Protein AF-A0A6P6GAM0-F1 (afdb_monomer_lite)

Sequence (254 aa):
MVATSKLDISEGSDKLMNKTEYDRASEVKAFDETKAGVKGLVDAGVTEIPRIFHRPHDEYLEDILVVYSEKIMKVGILLLELLSEALGLKPNHLKDIDCAEGLAILCHYYPSCPQPELTKGTSKHSDNSFISVVLQDHIGGLQVLHQNHWIDIPYKPGALVVNIGDLLQLISNDRFKSSEHRVLANREGPRISVASFFCTGMLPTTKLYGPIKELLSEDNPPKYRQTTVRDYVAYLHKKGLDGNPVLPHFKIRN

Structure (mmCIF, N/CA/C/O backbone):
data_AF-A0A6P6GAM0-F1
#
_entry.id   AF-A0A6P6GAM0-F1
#
loop_
_atom_site.group_PDB
_atom_site.id
_atom_site.type_symbol
_atom_site.label_atom_id
_atom_site.label_alt_id
_atom_site.label_comp_id
_atom_site.label_asym_id
_atom_site.label_entity_id
_atom_site.label_seq_id
_atom_site.pdbx_PDB_ins_code
_atom_site.Cartn_x
_atom_site.Cartn_y
_atom_site.Cartn_z
_atom_site.occupancy
_atom_site.B_iso_or_equiv
_atom_site.auth_seq_id
_atom_site.auth_comp_id
_atom_site.auth_asym_id
_atom_site.auth_atom_id
_atom_site.pdbx_PDB_model_num
ATOM 1 N N . MET A 1 1 ? 11.057 16.787 -6.249 1.00 23.14 1 MET A N 1
ATOM 2 C CA . MET A 1 1 ? 11.001 18.187 -6.714 1.00 23.14 1 MET A CA 1
ATOM 3 C C . MET A 1 1 ? 9.737 18.284 -7.552 1.00 23.14 1 MET A C 1
ATOM 5 O O . MET A 1 1 ? 9.672 17.614 -8.570 1.00 23.14 1 MET A O 1
ATOM 9 N N . VAL A 1 2 ? 8.688 18.930 -7.040 1.00 19.44 2 VAL A N 1
ATOM 10 C CA . VAL A 1 2 ? 7.391 19.048 -7.729 1.00 19.44 2 VAL A CA 1
ATOM 11 C C . VAL A 1 2 ? 7.392 20.397 -8.435 1.00 19.44 2 VAL A C 1
ATOM 13 O O . VAL A 1 2 ? 7.576 21.413 -7.771 1.00 19.44 2 VAL A O 1
ATOM 16 N N . ALA A 1 3 ? 7.231 20.402 -9.754 1.00 21.78 3 ALA A N 1
ATOM 17 C CA . ALA A 1 3 ? 6.988 21.612 -10.526 1.00 21.78 3 ALA A CA 1
ATOM 18 C C . ALA A 1 3 ? 5.529 21.578 -10.987 1.00 21.78 3 ALA A C 1
ATOM 20 O O . ALA A 1 3 ? 5.148 20.723 -11.781 1.00 21.78 3 ALA A O 1
ATOM 21 N N . THR A 1 4 ? 4.709 22.474 -10.443 1.00 25.16 4 THR A N 1
ATOM 22 C CA . THR A 1 4 ? 3.381 22.794 -10.965 1.00 25.16 4 THR A CA 1
ATOM 23 C C . THR A 1 4 ? 3.511 24.065 -11.798 1.00 25.16 4 THR A C 1
ATOM 25 O O . THR A 1 4 ? 3.859 25.121 -11.271 1.00 25.16 4 THR A O 1
ATOM 28 N N . SER A 1 5 ? 3.257 23.986 -13.102 1.00 27.52 5 SER A N 1
ATOM 29 C CA . SER A 1 5 ? 3.079 25.170 -13.945 1.00 27.52 5 SER A CA 1
ATOM 30 C C . SER A 1 5 ? 1.589 25.414 -14.154 1.00 27.52 5 SER A C 1
ATOM 32 O O . SER A 1 5 ? 0.866 24.528 -14.605 1.00 27.52 5 SER A O 1
ATOM 34 N N . LYS A 1 6 ? 1.139 26.622 -13.802 1.00 27.77 6 LYS A N 1
ATOM 35 C CA . LYS A 1 6 ? -0.161 27.165 -14.204 1.00 27.77 6 LYS A CA 1
ATOM 36 C C . LYS A 1 6 ? -0.192 27.295 -15.730 1.00 27.77 6 LYS A C 1
ATOM 38 O O . LYS A 1 6 ? 0.758 27.820 -16.304 1.00 27.77 6 LYS A O 1
ATOM 43 N N . LEU A 1 7 ? -1.268 26.824 -16.352 1.00 28.64 7 LEU A N 1
ATOM 44 C CA . LEU A 1 7 ? -1.576 27.044 -17.763 1.00 28.64 7 LEU A CA 1
ATOM 45 C C . LEU A 1 7 ? -2.380 28.343 -17.896 1.00 28.64 7 LEU A C 1
ATOM 47 O O . LEU A 1 7 ? -3.499 28.417 -17.392 1.00 28.64 7 LEU A O 1
ATOM 51 N N . ASP A 1 8 ? -1.808 29.333 -18.579 1.00 27.67 8 ASP A N 1
ATOM 52 C CA . ASP A 1 8 ? -2.564 30.391 -19.250 1.00 27.67 8 ASP A CA 1
ATOM 53 C C . ASP A 1 8 ? -2.712 29.972 -20.719 1.00 27.67 8 ASP A C 1
ATOM 55 O O . ASP A 1 8 ? -1.721 29.769 -21.423 1.00 27.67 8 ASP A O 1
ATOM 59 N N . ILE A 1 9 ? -3.956 29.793 -21.166 1.00 33.00 9 ILE A N 1
ATOM 60 C CA . ILE A 1 9 ? -4.293 29.423 -22.543 1.00 33.00 9 ILE A CA 1
ATOM 61 C C . ILE A 1 9 ? -4.487 30.713 -23.341 1.00 33.00 9 ILE A C 1
ATOM 63 O O . ILE A 1 9 ? -5.380 31.504 -23.044 1.00 33.00 9 ILE A O 1
ATOM 67 N N . SER A 1 10 ? -3.683 30.904 -24.386 1.00 28.81 10 SER A N 1
ATOM 68 C CA . SER A 1 10 ? -4.031 31.799 -25.492 1.00 28.81 10 SER A CA 1
ATOM 69 C C . SER A 1 10 ? -3.814 31.065 -26.814 1.00 28.81 10 SER A C 1
ATOM 71 O O . SER A 1 10 ? -2.744 30.508 -27.053 1.00 28.81 10 SER A O 1
ATOM 73 N N . GLU A 1 11 ? -4.871 31.009 -27.625 1.00 40.69 11 GLU A N 1
ATOM 74 C CA . GLU A 1 11 ? -4.892 30.391 -28.952 1.00 40.69 11 GLU A CA 1
ATOM 75 C C . GLU A 1 11 ? -4.062 31.204 -29.954 1.00 40.69 11 GLU A C 1
ATOM 77 O O . GLU A 1 11 ? -4.133 32.434 -29.988 1.00 40.69 11 GLU A O 1
ATOM 82 N N . GLY A 1 12 ? -3.306 30.516 -30.817 1.00 28.91 12 GLY A N 1
ATOM 83 C CA . GLY A 1 12 ? -2.469 31.167 -31.821 1.00 28.91 12 GLY A CA 1
ATOM 84 C C . GLY A 1 12 ? -1.999 30.246 -32.946 1.00 28.91 12 GLY A C 1
ATOM 85 O O . GLY A 1 12 ? -0.880 29.754 -32.913 1.00 28.91 12 GLY A O 1
ATOM 86 N N . SER A 1 13 ? -2.859 30.097 -33.957 1.00 31.38 13 SER A N 1
ATOM 87 C CA . SER A 1 13 ? -2.585 29.831 -35.384 1.00 31.38 13 SER A CA 1
ATOM 88 C C . SER A 1 13 ? -1.576 28.738 -35.783 1.00 31.38 13 SER A C 1
ATOM 90 O O . SER A 1 13 ? -0.360 28.935 -35.743 1.00 31.38 13 SER A O 1
ATOM 92 N N . ASP A 1 14 ? -2.117 27.667 -36.369 1.00 44.34 14 ASP A N 1
ATOM 93 C CA . ASP A 1 14 ? -1.410 26.696 -37.206 1.00 44.34 14 ASP A CA 1
ATOM 94 C C . ASP A 1 14 ? -0.589 27.374 -38.316 1.00 44.34 14 ASP A C 1
ATOM 96 O O . ASP A 1 14 ? -1.121 28.024 -39.222 1.00 44.34 14 ASP A O 1
ATOM 100 N N . LYS A 1 15 ? 0.728 27.149 -38.293 1.00 35.69 15 LYS A N 1
ATOM 101 C CA . LYS A 1 15 ? 1.590 27.285 -39.469 1.00 35.69 15 LYS A CA 1
ATOM 102 C C . LYS A 1 15 ? 2.330 25.978 -39.709 1.00 35.69 15 LYS A C 1
ATOM 104 O O . LYS A 1 15 ? 3.224 25.591 -38.964 1.00 35.69 15 LYS A O 1
ATOM 109 N N . LEU A 1 16 ? 1.944 25.352 -40.815 1.00 43.69 16 LEU A N 1
ATOM 110 C CA . LEU A 1 16 ? 2.588 24.236 -41.490 1.00 43.69 16 LEU A CA 1
ATOM 111 C C . LEU A 1 16 ? 4.108 24.486 -41.615 1.00 43.69 16 LEU A C 1
ATOM 113 O O . LEU A 1 16 ? 4.547 25.252 -42.473 1.00 43.69 16 LEU A O 1
ATOM 117 N N . MET A 1 17 ? 4.913 23.859 -40.753 1.00 36.00 17 MET A N 1
ATOM 118 C CA . MET A 1 17 ? 6.373 23.838 -40.868 1.00 36.00 17 MET A CA 1
ATOM 119 C C . MET A 1 17 ? 6.861 22.444 -41.261 1.00 36.00 17 MET A C 1
ATOM 121 O O . MET A 1 17 ? 6.428 21.434 -40.712 1.00 36.00 17 MET A O 1
ATOM 125 N N . ASN A 1 18 ? 7.765 22.437 -42.244 1.00 37.16 18 ASN A N 1
ATOM 126 C CA . ASN A 1 18 ? 8.483 21.295 -42.800 1.00 37.16 18 ASN A CA 1
ATOM 127 C C . ASN A 1 18 ? 8.775 20.203 -41.763 1.00 37.16 18 ASN A C 1
ATOM 129 O O . ASN A 1 18 ? 9.526 20.417 -40.812 1.00 37.16 18 ASN A O 1
ATOM 133 N N . LYS A 1 19 ? 8.232 19.009 -42.007 1.00 44.38 19 LYS A N 1
ATOM 134 C CA . LYS A 1 19 ? 8.549 17.791 -41.264 1.00 44.38 19 LYS A CA 1
ATOM 135 C C . LYS A 1 19 ? 9.927 17.300 -41.721 1.00 44.38 19 LYS A C 1
ATOM 137 O O . LYS A 1 19 ? 10.026 16.375 -42.519 1.00 44.38 19 LYS A O 1
ATOM 142 N N . THR A 1 20 ? 10.998 17.955 -41.267 1.00 50.00 20 THR A N 1
ATOM 143 C CA . THR A 1 20 ? 12.292 17.270 -41.171 1.00 50.00 20 THR A CA 1
ATOM 144 C C . THR A 1 20 ? 12.058 16.015 -40.338 1.00 50.00 20 THR A C 1
ATOM 146 O O . THR A 1 20 ? 11.380 16.063 -39.311 1.00 50.00 20 THR A O 1
ATOM 149 N N . GLU A 1 21 ? 12.511 14.879 -40.853 1.00 61.00 21 GLU A N 1
ATOM 150 C CA . GLU A 1 21 ? 12.287 13.552 -40.289 1.00 61.00 21 GLU A CA 1
ATOM 151 C C . GLU A 1 21 ? 12.846 13.508 -38.859 1.00 61.00 21 GLU A C 1
ATOM 153 O O . GLU A 1 21 ? 14.050 13.419 -38.634 1.00 61.00 21 GLU A O 1
ATOM 158 N N . TYR A 1 22 ? 11.964 13.710 -37.878 1.00 70.62 22 TYR A N 1
ATOM 159 C CA . TYR A 1 22 ? 12.325 13.748 -36.469 1.00 70.62 22 TYR A CA 1
ATOM 160 C C . TYR A 1 22 ? 12.615 12.325 -35.989 1.00 70.62 22 TYR A C 1
ATOM 162 O O . TYR A 1 22 ? 11.694 11.567 -35.678 1.00 70.62 22 TYR A O 1
ATOM 170 N N . ASP A 1 23 ? 13.894 11.961 -35.936 1.00 77.50 23 ASP A N 1
ATOM 171 C CA . ASP A 1 23 ? 14.336 10.673 -35.410 1.00 77.50 23 ASP A CA 1
ATOM 172 C C . ASP A 1 23 ? 14.495 10.725 -33.885 1.00 77.50 23 ASP A C 1
ATOM 174 O O . ASP A 1 23 ? 15.576 10.932 -33.322 1.00 77.50 23 ASP A O 1
ATOM 178 N N . ARG A 1 24 ? 13.371 10.494 -33.206 1.00 76.06 24 ARG A N 1
ATOM 179 C CA . ARG A 1 24 ? 13.311 10.411 -31.745 1.00 76.06 24 ARG A CA 1
ATOM 180 C C . ARG A 1 24 ? 14.251 9.345 -31.174 1.00 76.06 24 ARG A C 1
ATOM 182 O O . ARG A 1 24 ? 14.754 9.520 -30.067 1.00 76.06 24 ARG A O 1
ATOM 189 N N . ALA A 1 25 ? 14.454 8.227 -31.875 1.00 75.44 25 ALA A N 1
ATOM 190 C CA . ALA A 1 25 ? 15.254 7.118 -31.361 1.00 75.44 25 ALA A CA 1
ATOM 191 C C . ALA A 1 25 ? 16.732 7.513 -31.259 1.00 75.44 25 ALA A C 1
ATOM 193 O O . ALA A 1 25 ? 17.371 7.248 -30.238 1.00 75.44 25 ALA A O 1
ATOM 194 N N . SER A 1 26 ? 17.241 8.214 -32.271 1.00 75.50 26 SER A N 1
ATOM 195 C CA . SER A 1 26 ? 18.607 8.737 -32.268 1.00 75.50 26 SER A CA 1
ATOM 196 C C . SER A 1 26 ? 18.831 9.804 -31.194 1.00 75.50 26 SER A C 1
ATOM 198 O O . SER A 1 26 ? 19.843 9.748 -30.498 1.00 75.50 26 SER A O 1
ATOM 200 N N . GLU A 1 27 ? 17.887 10.727 -30.978 1.00 75.81 27 GLU A N 1
ATOM 201 C CA . GLU A 1 27 ? 18.029 11.736 -29.914 1.00 75.81 27 GLU A CA 1
ATOM 202 C C . GLU A 1 27 ? 17.965 11.127 -28.502 1.00 75.81 27 GLU A C 1
ATOM 204 O O . GLU A 1 27 ? 18.732 11.526 -27.626 1.00 75.81 27 GLU A O 1
ATOM 209 N N . VAL A 1 28 ? 17.093 10.135 -28.269 1.00 72.50 28 VAL A N 1
ATOM 210 C CA . VAL A 1 28 ? 17.028 9.420 -26.979 1.00 72.50 28 VAL A CA 1
ATOM 211 C C . VAL A 1 28 ? 18.331 8.674 -26.713 1.00 72.50 28 VAL A C 1
ATOM 213 O O . VAL A 1 28 ? 18.841 8.726 -25.596 1.00 72.50 28 VAL A O 1
ATOM 216 N N . LYS A 1 29 ? 18.889 8.017 -27.735 1.00 74.38 29 LYS A N 1
ATOM 217 C CA . LYS A 1 29 ? 20.173 7.322 -27.630 1.00 74.38 29 LYS A CA 1
ATOM 218 C C . LYS A 1 29 ? 21.309 8.295 -27.310 1.00 74.38 29 LYS A C 1
ATOM 220 O O . LYS A 1 29 ? 22.062 8.048 -26.376 1.00 74.38 29 LYS A O 1
ATOM 225 N N . ALA A 1 30 ? 21.395 9.414 -28.029 1.00 72.62 30 ALA A N 1
ATOM 226 C CA . ALA A 1 30 ? 22.406 10.438 -27.783 1.00 72.62 30 ALA A CA 1
ATOM 227 C C . ALA A 1 30 ? 22.292 11.025 -26.366 1.00 72.62 30 ALA A C 1
ATOM 229 O O . ALA A 1 30 ? 23.305 11.224 -25.701 1.00 72.62 30 ALA A O 1
ATOM 230 N N . PHE A 1 31 ? 21.068 11.258 -25.879 1.00 72.94 31 PHE A N 1
ATOM 231 C CA . PHE A 1 31 ? 20.828 11.715 -24.511 1.00 72.94 31 PHE A CA 1
ATOM 232 C C . PHE A 1 31 ? 21.271 10.678 -23.466 1.00 72.94 31 PHE A C 1
ATOM 234 O O . PHE A 1 31 ? 22.001 11.029 -22.539 1.00 72.94 31 PHE A O 1
ATOM 241 N N . ASP A 1 32 ? 20.882 9.411 -23.626 1.00 71.06 32 ASP A N 1
ATOM 242 C CA . ASP A 1 32 ? 21.269 8.318 -22.722 1.00 71.06 32 ASP A CA 1
ATOM 243 C C . ASP A 1 32 ? 22.797 8.130 -22.671 1.00 71.06 32 ASP A C 1
ATOM 245 O O . ASP A 1 32 ? 23.385 8.010 -21.593 1.00 71.06 32 ASP A O 1
ATOM 249 N N . GLU A 1 33 ? 23.466 8.229 -23.824 1.00 74.81 33 GLU A N 1
ATOM 250 C CA . GLU A 1 33 ? 24.927 8.156 -23.943 1.00 74.81 33 GLU A CA 1
ATOM 251 C C . GLU A 1 33 ? 25.650 9.253 -23.153 1.00 74.81 33 GLU A C 1
ATOM 253 O O . GLU A 1 33 ? 26.745 9.007 -22.637 1.00 74.81 33 GLU A O 1
ATOM 258 N N . THR A 1 34 ? 25.046 10.436 -22.981 1.00 75.19 34 THR A N 1
ATOM 259 C CA . THR A 1 34 ? 25.660 11.497 -22.168 1.00 75.19 34 THR A CA 1
ATOM 260 C C . THR A 1 34 ? 25.801 11.100 -20.700 1.00 75.19 34 THR A C 1
ATOM 262 O O . THR A 1 34 ? 26.656 11.646 -20.000 1.00 75.19 34 THR A O 1
ATOM 265 N N . LYS A 1 35 ? 24.941 10.191 -20.203 1.00 71.31 35 LYS A N 1
ATOM 266 C CA . LYS A 1 35 ? 24.743 9.881 -18.770 1.00 71.31 35 LYS A CA 1
ATOM 267 C C . LYS A 1 35 ? 24.514 11.116 -17.900 1.00 71.31 35 LYS A C 1
ATOM 269 O O . LYS A 1 35 ? 24.582 11.064 -16.669 1.00 71.31 35 LYS A O 1
ATOM 274 N N . ALA A 1 36 ? 24.264 12.244 -18.540 1.00 66.19 36 ALA A N 1
ATOM 275 C CA . ALA A 1 36 ? 24.182 13.529 -17.926 1.00 66.19 36 ALA A CA 1
ATOM 276 C C . ALA A 1 36 ? 22.685 13.730 -17.733 1.00 66.19 36 ALA A C 1
ATOM 278 O O . ALA A 1 36 ? 21.951 14.033 -18.667 1.00 66.19 36 ALA A O 1
ATOM 279 N N . GLY A 1 37 ? 22.203 13.437 -16.522 1.00 68.06 37 GLY A N 1
ATOM 280 C CA . GLY A 1 37 ? 20.806 13.682 -16.170 1.00 68.06 37 GLY A CA 1
ATOM 281 C C . GLY A 1 37 ? 20.455 15.171 -16.298 1.00 68.06 37 GLY A C 1
ATOM 282 O O . GLY A 1 37 ? 21.138 15.946 -16.956 1.00 68.06 37 GLY A O 1
ATOM 283 N N . VAL A 1 38 ? 19.434 15.641 -15.587 1.00 68.06 38 VAL A N 1
ATOM 284 C CA . VAL A 1 38 ? 19.005 17.056 -15.668 1.00 68.06 38 VAL A CA 1
ATOM 285 C C . VAL A 1 38 ? 20.164 18.054 -15.469 1.00 68.06 38 VAL A C 1
ATOM 287 O O . VAL A 1 38 ? 20.216 19.078 -16.142 1.00 68.06 38 VAL A O 1
ATOM 290 N N . LYS A 1 39 ? 21.153 17.718 -14.627 1.00 70.31 39 LYS A N 1
ATOM 291 C CA . LYS A 1 39 ? 22.381 18.511 -14.448 1.00 70.31 39 LYS A CA 1
ATOM 292 C C . LYS A 1 39 ? 23.185 18.689 -15.748 1.00 70.31 39 LYS A C 1
ATOM 294 O O . LYS A 1 39 ? 23.682 19.775 -15.996 1.00 70.31 39 LYS A O 1
ATOM 299 N N . GLY A 1 40 ? 23.281 17.654 -16.578 1.00 72.69 40 GLY A N 1
ATOM 300 C CA . GLY A 1 40 ? 23.979 17.694 -17.862 1.00 72.69 40 GLY A CA 1
ATOM 301 C C . GLY A 1 40 ? 23.368 18.652 -18.868 1.00 72.69 40 GLY A C 1
ATOM 302 O O . GLY A 1 40 ? 24.089 19.359 -19.561 1.00 72.69 40 GLY A O 1
ATOM 303 N N . LEU A 1 41 ? 22.036 18.706 -18.908 1.00 67.94 41 LEU A N 1
ATOM 304 C CA . LEU A 1 41 ? 21.308 19.653 -19.754 1.00 67.94 41 LEU A CA 1
ATOM 305 C C . LEU A 1 41 ? 21.587 21.099 -19.321 1.00 67.94 41 LEU A C 1
ATOM 307 O O . LEU A 1 41 ? 21.847 21.957 -20.161 1.00 67.94 41 LEU A O 1
ATOM 311 N N . VAL A 1 42 ? 21.597 21.350 -18.008 1.00 72.25 42 VAL A N 1
ATOM 312 C CA . VAL A 1 42 ? 21.917 22.669 -17.440 1.00 72.25 42 VAL A CA 1
ATOM 313 C C . VAL A 1 42 ? 23.371 23.055 -17.720 1.00 72.25 42 VAL A C 1
ATOM 315 O O . VAL A 1 42 ? 23.629 24.162 -18.185 1.00 72.25 42 VAL A O 1
ATOM 318 N N . ASP A 1 43 ? 24.315 22.140 -17.490 1.00 76.38 43 ASP A N 1
ATOM 319 C CA . ASP A 1 43 ? 25.743 22.372 -17.730 1.00 76.38 43 ASP A CA 1
ATOM 320 C C . ASP A 1 43 ? 26.044 22.620 -19.224 1.00 76.38 43 ASP A C 1
ATOM 322 O O . ASP A 1 43 ? 26.954 23.379 -19.552 1.00 76.38 43 ASP A O 1
ATOM 326 N N . ALA A 1 44 ? 25.264 22.022 -20.134 1.00 73.25 44 ALA A N 1
ATOM 327 C CA . ALA A 1 44 ? 25.362 22.225 -21.581 1.00 73.25 44 ALA A CA 1
ATOM 328 C C . ALA A 1 44 ? 24.737 23.549 -22.070 1.00 73.25 44 ALA A C 1
ATOM 330 O O . ALA A 1 44 ? 24.724 23.810 -23.273 1.00 73.25 44 ALA A O 1
ATOM 331 N N . GLY A 1 45 ? 24.214 24.385 -21.165 1.00 79.00 45 GLY A N 1
ATOM 332 C CA . GLY A 1 45 ? 23.621 25.676 -21.513 1.00 79.00 45 GLY A CA 1
ATOM 333 C C . GLY A 1 45 ? 22.314 25.558 -22.296 1.00 79.00 45 GLY A C 1
ATOM 334 O O . GLY A 1 45 ? 21.960 26.476 -23.031 1.00 79.00 45 GLY A O 1
ATOM 335 N N . VAL A 1 46 ? 21.603 24.433 -22.167 1.00 72.69 46 VAL A N 1
ATOM 336 C CA . VAL A 1 46 ? 20.314 24.213 -22.830 1.00 72.69 46 VAL A CA 1
ATOM 337 C C . VAL A 1 46 ? 19.287 25.210 -22.282 1.00 72.69 46 VAL A C 1
ATOM 339 O O . VAL A 1 46 ? 18.947 25.176 -21.101 1.00 72.69 46 VAL A O 1
ATOM 342 N N . THR A 1 47 ? 18.795 26.104 -23.142 1.00 77.00 47 THR A N 1
ATOM 343 C CA . THR A 1 47 ? 17.820 27.155 -22.786 1.00 77.00 47 THR A CA 1
ATOM 344 C C . THR A 1 47 ? 16.372 26.781 -23.093 1.00 77.00 47 THR A C 1
ATOM 346 O O . THR A 1 47 ? 15.457 27.449 -22.622 1.00 77.00 47 THR A O 1
ATOM 349 N N . GLU A 1 48 ? 16.155 25.719 -23.869 1.00 76.06 48 GLU A N 1
ATOM 350 C CA . GLU A 1 48 ? 14.838 25.208 -24.253 1.00 76.06 48 GLU A CA 1
ATOM 351 C C . GLU A 1 48 ? 14.775 23.704 -24.011 1.00 76.06 48 GLU A C 1
ATOM 353 O O . GLU A 1 48 ? 15.771 23.002 -24.166 1.00 76.06 48 GLU A O 1
ATOM 358 N N . ILE A 1 49 ? 13.604 23.190 -23.641 1.00 72.50 49 ILE A N 1
ATOM 359 C CA . ILE A 1 49 ? 13.431 21.757 -23.411 1.00 72.50 49 ILE A CA 1
ATOM 360 C C . ILE A 1 49 ? 13.711 21.006 -24.733 1.00 72.50 49 ILE A C 1
ATOM 362 O O . ILE A 1 49 ? 13.118 21.332 -25.761 1.00 72.50 49 ILE A O 1
ATOM 366 N N . PRO A 1 50 ? 14.615 20.005 -24.756 1.00 76.62 50 PRO A N 1
ATOM 367 C CA . PRO A 1 50 ? 14.849 19.217 -25.962 1.00 76.62 50 PRO A CA 1
ATOM 368 C C . PRO A 1 50 ? 13.570 18.532 -26.457 1.00 76.62 50 PRO A C 1
ATOM 370 O O . PRO A 1 50 ? 12.785 18.014 -25.659 1.00 76.62 50 PRO A O 1
ATOM 373 N N . ARG A 1 51 ? 13.389 18.457 -27.781 1.00 76.75 51 ARG A N 1
ATOM 374 C CA . ARG A 1 51 ? 12.168 17.914 -28.407 1.00 76.75 51 ARG A CA 1
ATOM 375 C C . ARG A 1 51 ? 11.857 16.464 -28.009 1.00 76.75 51 ARG A C 1
ATOM 377 O O . ARG A 1 51 ? 10.684 16.114 -27.974 1.00 76.75 51 ARG A O 1
ATOM 384 N N . ILE A 1 52 ? 12.844 15.655 -27.599 1.00 74.31 52 ILE A N 1
ATOM 385 C CA . ILE A 1 52 ? 12.608 14.317 -27.001 1.00 74.31 52 ILE A CA 1
ATOM 386 C C . ILE A 1 52 ? 11.695 14.328 -25.773 1.00 74.31 52 ILE A C 1
ATOM 388 O O . ILE A 1 52 ? 11.046 13.315 -25.487 1.00 74.31 52 ILE A O 1
ATOM 392 N N . PHE A 1 53 ? 11.659 15.449 -25.050 1.00 75.06 53 PHE A N 1
ATOM 393 C CA . PHE A 1 53 ? 10.824 15.665 -23.872 1.00 75.06 53 PHE A CA 1
ATOM 394 C C . PHE A 1 53 ? 9.547 16.445 -24.195 1.00 75.06 53 PHE A C 1
ATOM 396 O O . PHE A 1 53 ? 8.680 16.565 -23.331 1.00 75.06 53 PHE A O 1
ATOM 403 N N . HIS A 1 54 ? 9.400 16.952 -25.423 1.00 74.69 54 HIS A N 1
ATOM 404 C CA . HIS A 1 54 ? 8.137 17.508 -25.887 1.00 74.69 54 HIS A CA 1
ATOM 405 C C . HIS A 1 54 ? 7.193 16.344 -26.152 1.00 74.69 54 HIS A C 1
ATOM 407 O O . HIS A 1 54 ? 7.307 15.626 -27.148 1.00 74.69 54 HIS A O 1
ATOM 413 N N . ARG A 1 55 ? 6.254 16.135 -25.233 1.00 63.16 55 ARG A N 1
ATOM 414 C CA . ARG A 1 55 ? 5.109 15.288 -25.528 1.00 63.16 55 ARG A CA 1
ATOM 415 C C . ARG A 1 55 ? 4.213 16.038 -26.516 1.00 63.16 55 ARG A C 1
ATOM 417 O O . ARG A 1 55 ? 3.918 17.206 -26.258 1.00 63.16 55 ARG A O 1
ATOM 424 N N . PRO A 1 56 ? 3.755 15.410 -27.614 1.00 64.12 56 PRO A N 1
ATOM 425 C CA . PRO A 1 56 ? 2.569 15.919 -28.284 1.00 64.12 56 PRO A CA 1
ATOM 426 C C . PRO A 1 56 ? 1.449 15.998 -27.241 1.00 64.12 56 PRO A C 1
ATOM 428 O O . PRO A 1 56 ? 1.404 15.173 -26.322 1.00 64.12 56 PRO A O 1
ATOM 431 N N . HIS A 1 57 ? 0.609 17.025 -27.345 1.00 57.75 57 HIS A N 1
ATOM 432 C CA . HIS A 1 57 ? -0.557 17.226 -26.488 1.00 57.75 57 HIS A CA 1
ATOM 433 C C . HIS A 1 57 ? -1.577 16.108 -26.793 1.00 57.75 57 HIS A C 1
ATOM 435 O O . HIS A 1 57 ? -2.576 16.319 -27.465 1.00 57.75 57 HIS A O 1
ATOM 441 N N . ASP A 1 58 ? -1.272 14.871 -26.399 1.00 57.31 58 ASP A N 1
ATOM 442 C CA . ASP A 1 58 ? -2.200 13.748 -26.461 1.00 57.31 58 ASP A CA 1
ATOM 443 C C . ASP A 1 58 ? -3.178 13.925 -25.298 1.00 57.31 58 ASP A C 1
ATOM 445 O O . ASP A 1 58 ? -2.946 13.427 -24.193 1.00 57.31 58 ASP A O 1
ATOM 449 N N . GLU A 1 59 ? -4.273 14.644 -25.561 1.00 56.88 59 GLU A N 1
ATOM 450 C CA . GLU A 1 59 ? -5.421 14.825 -24.653 1.00 56.88 59 GLU A CA 1
ATOM 451 C C . GLU A 1 59 ? -5.891 13.481 -24.046 1.00 56.88 59 GLU A C 1
ATOM 453 O O . GLU A 1 59 ? -6.315 13.405 -22.896 1.00 56.88 59 GLU A O 1
ATOM 458 N N . TYR A 1 60 ? -5.664 12.372 -24.758 1.00 62.59 60 TYR A N 1
ATOM 459 C CA . TYR A 1 60 ? -6.029 11.013 -24.363 1.00 62.59 60 TYR A CA 1
ATOM 460 C C . TYR A 1 60 ? -5.419 10.505 -23.045 1.00 62.59 60 TYR A C 1
ATOM 462 O O . TYR A 1 60 ? -6.057 9.718 -22.348 1.00 62.59 60 TYR A O 1
ATOM 470 N N . LEU A 1 61 ? -4.178 10.867 -22.694 1.00 64.94 61 LEU A N 1
ATOM 471 C CA . LEU A 1 61 ? -3.526 10.293 -21.502 1.00 64.94 61 LEU A CA 1
ATOM 472 C C . LEU A 1 61 ? -4.008 10.932 -20.198 1.00 64.94 61 LEU A C 1
ATOM 474 O O . LEU A 1 61 ? -4.127 10.228 -19.190 1.00 64.94 61 LEU A O 1
ATOM 478 N N . GLU A 1 62 ? -4.275 12.240 -20.217 1.00 66.19 62 GLU A N 1
ATOM 479 C CA . GLU A 1 62 ? -4.868 12.941 -19.076 1.00 66.19 62 GLU A CA 1
ATOM 480 C C . GLU A 1 62 ? -6.282 12.410 -18.826 1.00 66.19 62 GLU A C 1
ATOM 482 O O . GLU A 1 62 ? -6.582 11.984 -17.707 1.00 66.19 62 GLU A O 1
ATOM 487 N N . ASP A 1 63 ? -7.081 12.270 -19.885 1.00 79.19 63 ASP A N 1
ATOM 488 C CA . ASP A 1 63 ? -8.430 11.706 -19.813 1.00 79.19 63 ASP A CA 1
ATOM 489 C C . ASP A 1 63 ? -8.442 10.272 -19.262 1.00 79.19 63 ASP A C 1
ATOM 491 O O . ASP A 1 63 ? -9.250 9.936 -18.391 1.00 79.19 63 ASP A O 1
ATOM 495 N N . ILE A 1 64 ? -7.518 9.409 -19.703 1.00 88.19 64 ILE A N 1
ATOM 496 C CA . ILE A 1 64 ? -7.446 8.019 -19.227 1.00 88.19 64 ILE A CA 1
ATOM 497 C C . ILE A 1 64 ? -7.106 7.954 -17.737 1.00 88.19 64 ILE A C 1
ATOM 499 O O . ILE A 1 64 ? -7.722 7.167 -17.015 1.00 88.19 64 ILE A O 1
ATOM 503 N N . LEU A 1 65 ? -6.135 8.738 -17.257 1.00 87.94 65 LEU A N 1
ATOM 504 C CA . LEU A 1 65 ? -5.754 8.717 -15.841 1.00 87.94 65 LEU A CA 1
ATOM 505 C C . LEU A 1 65 ? -6.856 9.290 -14.948 1.00 87.94 65 LEU A C 1
ATOM 507 O O . LEU A 1 65 ? -7.099 8.729 -13.877 1.00 87.94 65 LEU A O 1
ATOM 511 N N . VAL A 1 66 ? -7.554 10.338 -15.395 1.00 90.81 66 VAL A N 1
ATOM 512 C CA . VAL A 1 66 ? -8.732 10.874 -14.700 1.00 90.81 66 VAL A CA 1
ATOM 513 C C . VAL A 1 66 ? -9.808 9.795 -14.597 1.00 90.81 66 VAL A C 1
ATOM 515 O O . VAL A 1 66 ? -10.185 9.423 -13.484 1.00 90.81 66 VAL A O 1
ATOM 518 N N . VAL A 1 67 ? -10.218 9.195 -15.718 1.00 93.88 67 VAL A N 1
ATOM 519 C CA . VAL A 1 67 ? -11.242 8.137 -15.729 1.00 93.88 67 VAL A CA 1
ATOM 520 C C . VAL A 1 67 ? -10.813 6.936 -14.884 1.00 93.88 67 VAL A C 1
ATOM 522 O O . VAL A 1 67 ? -11.605 6.414 -14.099 1.00 93.88 67 VAL A O 1
ATOM 525 N N . TYR A 1 68 ? -9.560 6.495 -14.998 1.00 95.19 68 TYR A N 1
ATOM 526 C CA . TYR A 1 68 ? -9.021 5.405 -14.186 1.00 95.19 68 TYR A CA 1
ATOM 527 C C . TYR A 1 68 ? -9.085 5.740 -12.692 1.00 95.19 68 TYR A C 1
ATOM 529 O O . TYR A 1 68 ? -9.556 4.915 -11.906 1.00 95.19 68 TYR A O 1
ATOM 537 N N . SER A 1 69 ? -8.680 6.952 -12.300 1.00 95.12 69 SER A N 1
ATOM 538 C CA . SER A 1 69 ? -8.716 7.392 -10.904 1.00 95.12 69 SER A CA 1
ATOM 539 C C . SER A 1 69 ? -10.137 7.372 -10.338 1.00 95.12 69 SER A C 1
ATOM 541 O O . SER A 1 69 ? -10.349 6.809 -9.267 1.00 95.12 69 SER A O 1
ATOM 543 N N . GLU A 1 70 ? -11.140 7.846 -11.083 1.00 96.00 70 GLU A N 1
ATOM 544 C CA . GLU A 1 70 ? -12.545 7.809 -10.660 1.00 96.00 70 GLU A CA 1
ATOM 545 C C . GLU A 1 70 ? -13.062 6.379 -10.459 1.00 96.00 70 GLU A C 1
ATOM 547 O O . GLU A 1 70 ? -13.816 6.098 -9.520 1.00 96.00 70 GLU A O 1
ATOM 552 N N . LYS A 1 71 ? -12.680 5.450 -11.344 1.00 97.62 71 LYS A N 1
ATOM 553 C CA . LYS A 1 71 ? -13.064 4.035 -11.229 1.00 97.62 71 LYS A CA 1
ATOM 554 C C . LYS A 1 71 ? -12.382 3.379 -10.034 1.00 97.62 71 LYS A C 1
ATOM 556 O O . LYS A 1 71 ? -13.051 2.683 -9.274 1.00 97.62 71 LYS A O 1
ATOM 561 N N . ILE A 1 72 ? -11.089 3.628 -9.836 1.00 97.88 72 ILE A N 1
ATOM 562 C CA . ILE A 1 72 ? -10.348 3.099 -8.690 1.00 97.88 72 ILE A CA 1
ATOM 563 C C . ILE A 1 72 ? -10.869 3.676 -7.378 1.00 97.88 72 ILE A C 1
ATOM 565 O O . ILE A 1 72 ? -11.009 2.915 -6.428 1.00 97.88 72 ILE A O 1
ATOM 569 N N . MET A 1 73 ? -11.248 4.955 -7.322 1.00 97.75 73 MET A N 1
ATOM 570 C CA . MET A 1 73 ? -11.894 5.538 -6.141 1.00 97.75 73 MET A CA 1
ATOM 571 C C . MET A 1 73 ? -13.157 4.769 -5.748 1.00 97.75 73 MET A C 1
ATOM 573 O O . MET A 1 73 ? -13.326 4.426 -4.581 1.00 97.75 73 MET A O 1
ATOM 577 N N . LYS A 1 74 ? -14.014 4.423 -6.718 1.00 98.12 74 LYS A N 1
ATOM 578 C CA . LYS A 1 74 ? -15.214 3.605 -6.464 1.00 98.12 74 LYS A CA 1
ATOM 579 C C . LYS A 1 74 ? -14.857 2.215 -5.933 1.00 98.12 74 LYS A C 1
ATOM 581 O O . LYS A 1 74 ? -15.480 1.756 -4.981 1.00 98.12 74 LYS A O 1
ATOM 586 N N . VAL A 1 75 ? -13.844 1.570 -6.517 1.00 98.25 75 VAL A N 1
ATOM 587 C CA . VAL A 1 75 ? -13.346 0.263 -6.052 1.00 98.25 75 VAL A CA 1
ATOM 588 C C . VAL A 1 75 ? -12.796 0.358 -4.628 1.00 98.25 75 VAL A C 1
ATOM 590 O O . VAL A 1 75 ? -13.147 -0.463 -3.789 1.00 98.25 75 VAL A O 1
ATOM 593 N N . GLY A 1 76 ? -11.970 1.358 -4.326 1.00 98.19 76 GLY A N 1
ATOM 594 C CA . GLY A 1 76 ? -11.380 1.527 -3.001 1.00 98.19 76 GLY A CA 1
ATOM 595 C C . GLY A 1 76 ? -12.404 1.858 -1.923 1.00 98.19 76 GLY A C 1
ATOM 596 O O . GLY A 1 76 ? -12.320 1.296 -0.838 1.00 98.19 76 GLY A O 1
ATOM 597 N N . ILE A 1 77 ? -13.406 2.690 -2.224 1.00 98.31 77 ILE A N 1
ATOM 598 C CA . ILE A 1 77 ? -14.520 2.959 -1.301 1.00 98.31 77 ILE A CA 1
ATOM 599 C C . ILE A 1 77 ? -15.263 1.660 -0.977 1.00 98.31 77 ILE A C 1
ATOM 601 O O . ILE A 1 77 ? -15.429 1.345 0.197 1.00 98.31 77 ILE A O 1
ATOM 605 N N . LEU A 1 78 ? -15.617 0.866 -1.993 1.00 98.56 78 LEU A N 1
ATOM 606 C CA . LEU A 1 78 ? -16.279 -0.424 -1.786 1.00 98.56 78 LEU A CA 1
ATOM 607 C C . LEU A 1 78 ? -15.418 -1.387 -0.951 1.00 98.56 78 LEU A C 1
ATOM 609 O O . LEU A 1 78 ? -15.920 -2.067 -0.061 1.00 98.56 78 LEU A O 1
ATOM 613 N N . LEU A 1 79 ? -14.108 -1.443 -1.209 1.00 98.69 79 LEU A N 1
ATOM 614 C CA . LEU A 1 79 ? -13.187 -2.268 -0.424 1.00 98.69 79 LEU A CA 1
ATOM 615 C C . LEU A 1 79 ? -13.122 -1.813 1.039 1.00 98.69 79 LEU A C 1
ATOM 617 O O . LEU A 1 79 ? -13.141 -2.652 1.933 1.00 98.69 79 LEU A O 1
ATOM 621 N N . LEU A 1 80 ? -13.068 -0.505 1.298 1.00 98.62 80 LEU A N 1
ATOM 622 C CA . LEU A 1 80 ? -13.089 0.045 2.656 1.00 98.62 80 LEU A CA 1
ATOM 623 C C . LEU A 1 80 ? -14.423 -0.225 3.364 1.00 98.62 80 LEU A C 1
ATOM 625 O O . LEU A 1 80 ? -14.422 -0.454 4.574 1.00 98.62 80 LEU A O 1
ATOM 629 N N . GLU A 1 81 ? -15.537 -0.257 2.633 1.00 98.56 81 GLU A N 1
ATOM 630 C CA . GLU A 1 81 ? -16.837 -0.645 3.184 1.00 98.56 81 GLU A CA 1
ATOM 631 C C . GLU A 1 81 ? -16.839 -2.111 3.638 1.00 98.56 81 GLU A C 1
ATOM 633 O O . GLU A 1 81 ? -17.113 -2.406 4.803 1.00 98.56 81 GLU A O 1
ATOM 638 N N . LEU A 1 82 ? -16.394 -3.020 2.765 1.00 98.69 82 LEU A N 1
ATOM 639 C CA . LEU A 1 82 ? -16.258 -4.448 3.077 1.00 98.69 82 LEU A CA 1
ATOM 640 C C . LEU A 1 82 ? -15.280 -4.707 4.234 1.00 98.69 82 LEU A C 1
ATOM 642 O O . LEU A 1 82 ? -15.528 -5.552 5.095 1.00 98.69 82 LEU A O 1
ATOM 646 N N . LEU A 1 83 ? -14.163 -3.977 4.283 1.00 98.75 83 LEU A N 1
ATOM 647 C CA . LEU A 1 83 ? -13.187 -4.083 5.370 1.00 98.75 83 LEU A CA 1
ATOM 648 C C . LEU A 1 83 ? -13.752 -3.560 6.696 1.00 98.75 83 LEU A C 1
ATOM 650 O O . LEU A 1 83 ? -13.434 -4.121 7.743 1.00 98.75 83 LEU A O 1
ATOM 654 N N . SER A 1 84 ? -14.607 -2.533 6.670 1.00 98.75 84 SER A N 1
ATOM 655 C CA . SER A 1 84 ? -15.305 -2.048 7.868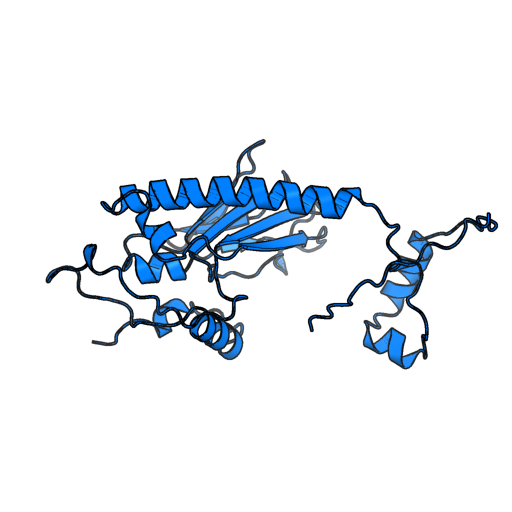 1.00 98.75 84 SER A CA 1
ATOM 656 C C . SER A 1 84 ? -16.268 -3.107 8.407 1.00 98.75 84 SER A C 1
ATOM 658 O O . SER A 1 84 ? -16.243 -3.405 9.602 1.00 98.75 84 SER A O 1
ATOM 660 N N . GLU A 1 85 ? -17.054 -3.742 7.535 1.00 98.62 85 GLU A N 1
ATOM 661 C CA . GLU A 1 85 ? -17.943 -4.848 7.916 1.00 98.62 85 GLU A CA 1
ATOM 662 C C . GLU A 1 85 ? -17.163 -6.043 8.481 1.00 98.62 85 GLU A C 1
ATOM 664 O O . GLU A 1 85 ? -17.534 -6.595 9.516 1.00 98.62 85 GLU A O 1
ATOM 669 N N . ALA A 1 86 ? -16.031 -6.404 7.869 1.00 98.44 86 ALA A N 1
ATOM 670 C CA . ALA A 1 86 ? -15.160 -7.477 8.355 1.00 98.44 86 ALA A CA 1
ATOM 671 C C . ALA A 1 86 ? -14.536 -7.181 9.737 1.00 98.44 86 ALA A C 1
ATOM 673 O O . ALA A 1 86 ? -14.174 -8.102 10.477 1.00 98.44 86 ALA A O 1
ATOM 674 N N . LEU A 1 87 ? -14.425 -5.904 10.113 1.00 98.38 87 LEU A N 1
ATOM 675 C CA . LEU A 1 87 ? -14.038 -5.472 11.458 1.00 98.38 87 LEU A CA 1
ATOM 676 C C . LEU A 1 87 ? -15.213 -5.469 12.453 1.00 98.38 87 LEU A C 1
ATOM 678 O O . LEU A 1 87 ? -14.984 -5.251 13.641 1.00 98.38 87 LEU A O 1
ATOM 682 N N . GLY A 1 88 ? -16.443 -5.738 12.004 1.00 98.31 88 GLY A N 1
ATOM 683 C CA . GLY A 1 88 ? -17.660 -5.648 12.815 1.00 98.31 88 GLY A CA 1
ATOM 684 C C . GLY A 1 88 ? -18.162 -4.213 13.007 1.00 98.31 88 GLY A C 1
ATOM 685 O O . GLY A 1 88 ? -18.882 -3.938 13.964 1.00 98.31 88 GLY A O 1
ATOM 686 N N . LEU A 1 89 ? -17.758 -3.289 12.132 1.00 98.56 89 LEU A N 1
ATOM 687 C CA . LEU A 1 89 ? -18.134 -1.877 12.173 1.00 98.56 89 LEU A CA 1
ATOM 688 C C . LEU A 1 89 ? -19.263 -1.587 11.176 1.00 98.56 89 LEU A C 1
ATOM 690 O O . LEU A 1 89 ? -19.636 -2.425 10.356 1.00 98.56 89 LEU A O 1
ATOM 694 N N . LYS A 1 90 ? -19.806 -0.364 11.226 1.00 98.31 90 LYS A N 1
ATOM 695 C CA . LYS A 1 90 ? -20.720 0.115 10.179 1.00 98.31 90 LYS A CA 1
ATOM 696 C C . LYS A 1 90 ? -19.987 0.141 8.829 1.00 98.31 90 LYS A C 1
ATOM 698 O O . LYS A 1 90 ? -18.820 0.532 8.832 1.00 98.31 90 LYS A O 1
ATOM 703 N N . PRO A 1 91 ? -20.656 -0.158 7.699 1.00 97.88 91 PRO A N 1
ATOM 704 C CA . PRO A 1 91 ? -19.999 -0.230 6.391 1.00 97.88 91 PRO A CA 1
ATOM 705 C C . PRO A 1 91 ? -19.167 1.017 6.071 1.00 97.88 91 PRO A C 1
ATOM 707 O O . PRO A 1 91 ? -17.998 0.920 5.742 1.00 97.88 91 PRO A O 1
ATOM 710 N N . ASN A 1 92 ? -19.683 2.219 6.317 1.00 97.12 92 ASN A N 1
ATOM 711 C CA . ASN A 1 92 ? -18.947 3.441 5.979 1.00 97.12 92 ASN A CA 1
ATOM 712 C C . ASN A 1 92 ? -17.850 3.838 6.981 1.00 97.12 92 ASN A C 1
ATOM 714 O O . ASN A 1 92 ? -17.207 4.859 6.770 1.00 97.12 92 ASN A O 1
ATOM 718 N N . HIS A 1 93 ? -17.588 3.072 8.047 1.00 98.50 93 HIS A N 1
ATOM 719 C CA . HIS A 1 93 ? -16.730 3.532 9.146 1.00 98.50 93 HIS A CA 1
ATOM 720 C C . HIS A 1 93 ? -15.332 3.967 8.680 1.00 98.50 93 HIS A C 1
ATOM 722 O O . HIS A 1 93 ? -14.905 5.068 9.016 1.00 98.50 93 HIS A O 1
ATOM 728 N N . LEU A 1 94 ? -14.617 3.149 7.893 1.00 98.31 94 LEU A N 1
ATOM 729 C CA . LEU A 1 94 ? -13.274 3.507 7.408 1.00 98.31 94 LEU A CA 1
ATOM 730 C C . LEU A 1 94 ? -13.297 4.740 6.487 1.00 98.31 94 LEU A C 1
ATOM 732 O O . LEU A 1 94 ? -12.372 5.552 6.507 1.00 98.31 94 LEU A O 1
ATOM 736 N N . LYS A 1 95 ? -14.366 4.913 5.708 1.00 96.44 95 LYS A N 1
ATOM 737 C CA . LYS A 1 95 ? -14.567 6.103 4.876 1.00 96.44 95 LYS A CA 1
ATOM 738 C C . LYS A 1 95 ? -14.828 7.345 5.732 1.00 96.44 95 LYS A C 1
ATOM 740 O O . LYS A 1 95 ? -14.197 8.366 5.499 1.00 96.44 95 LYS A O 1
ATOM 745 N N . ASP A 1 96 ? -15.682 7.233 6.747 1.00 96.81 96 ASP A N 1
ATOM 746 C CA . ASP A 1 96 ? -16.045 8.317 7.671 1.00 96.81 96 ASP A CA 1
ATOM 747 C C . ASP A 1 96 ? -14.848 8.790 8.518 1.00 96.81 96 ASP A C 1
ATOM 749 O O . ASP A 1 96 ? -14.835 9.908 9.037 1.00 96.81 96 ASP A O 1
ATOM 753 N N . ILE A 1 97 ? -13.813 7.952 8.652 1.00 96.19 97 ILE A N 1
ATOM 754 C CA . ILE A 1 97 ? -12.531 8.338 9.250 1.00 96.19 97 ILE A CA 1
ATOM 755 C C . ILE A 1 97 ? -11.469 8.745 8.216 1.00 96.19 97 ILE A C 1
ATOM 757 O O . ILE A 1 97 ? -10.298 8.839 8.566 1.00 96.19 97 ILE A O 1
ATOM 761 N N . ASP A 1 98 ? -11.879 9.147 7.017 1.00 95.94 98 ASP A N 1
ATOM 762 C CA . ASP A 1 98 ? -11.077 9.737 5.933 1.00 95.94 98 ASP A CA 1
ATOM 763 C C . ASP A 1 98 ? -10.070 8.785 5.260 1.00 95.94 98 ASP A C 1
ATOM 765 O O . ASP A 1 98 ? -9.159 9.236 4.559 1.00 95.94 98 ASP A O 1
ATOM 769 N N . CYS A 1 99 ? -10.222 7.459 5.392 1.00 97.00 99 CYS A N 1
ATOM 770 C CA . CYS A 1 99 ? -9.321 6.517 4.711 1.00 97.00 99 CYS A CA 1
ATOM 771 C C . CYS A 1 99 ? -9.422 6.573 3.175 1.00 97.00 99 CYS A C 1
ATOM 773 O O . CYS A 1 99 ? -8.543 6.045 2.494 1.00 97.00 99 CYS A O 1
ATOM 775 N N . ALA A 1 100 ? -10.467 7.209 2.633 1.00 95.56 100 ALA A N 1
ATOM 776 C CA . ALA A 1 100 ? -10.713 7.349 1.199 1.00 95.56 100 ALA A CA 1
ATOM 777 C C . ALA A 1 100 ? -10.472 8.767 0.646 1.00 95.56 100 ALA A C 1
ATOM 779 O O . ALA A 1 100 ? -10.706 8.984 -0.536 1.00 95.56 100 ALA A O 1
ATOM 780 N N . GLU A 1 101 ? -10.015 9.731 1.454 1.00 94.25 101 GLU A N 1
ATOM 781 C CA . GLU A 1 101 ? -9.940 11.144 1.030 1.00 94.25 101 GLU A CA 1
ATOM 782 C C . GLU A 1 101 ? -8.754 11.462 0.112 1.00 94.25 101 GLU A C 1
ATOM 784 O O . GLU A 1 101 ? -8.723 12.504 -0.539 1.00 94.25 101 GLU A O 1
ATOM 789 N N . GLY A 1 102 ? -7.755 10.581 0.050 1.00 92.88 102 GLY A N 1
ATOM 790 C CA . GLY A 1 102 ? -6.576 10.776 -0.784 1.00 92.88 102 GLY A CA 1
ATOM 791 C C . GLY A 1 102 ? -6.254 9.552 -1.625 1.00 92.88 102 GLY A C 1
ATOM 792 O O . GLY A 1 102 ? -6.287 8.423 -1.133 1.00 92.88 102 GLY A O 1
ATOM 793 N N . LEU A 1 103 ? -5.899 9.803 -2.886 1.00 95.25 103 LEU A N 1
ATOM 794 C CA . LEU A 1 103 ? -5.444 8.801 -3.840 1.00 95.25 103 LEU A CA 1
ATOM 795 C C . LEU A 1 103 ? -4.129 9.256 -4.471 1.00 95.25 103 LEU A C 1
ATOM 797 O O . LEU A 1 103 ? -4.079 10.282 -5.148 1.00 95.25 103 LEU A O 1
ATOM 801 N N . ALA A 1 104 ? -3.070 8.476 -4.278 1.00 94.69 104 ALA A N 1
ATOM 802 C CA . ALA A 1 104 ? -1.823 8.630 -5.017 1.00 94.69 104 ALA A CA 1
ATOM 803 C C . ALA A 1 104 ? -1.709 7.511 -6.054 1.00 94.69 104 ALA A C 1
ATOM 805 O O . ALA A 1 104 ? -1.936 6.347 -5.734 1.00 94.69 104 ALA A O 1
ATOM 806 N N . ILE A 1 105 ? -1.349 7.844 -7.293 1.00 95.00 105 ILE A N 1
ATOM 807 C CA . ILE A 1 105 ? -1.167 6.862 -8.369 1.00 95.00 105 ILE A CA 1
ATOM 808 C C . ILE A 1 105 ? 0.286 6.905 -8.827 1.00 95.00 105 ILE A C 1
ATOM 810 O O . ILE A 1 105 ? 0.783 7.958 -9.225 1.00 95.00 105 ILE A O 1
ATOM 814 N N . LEU A 1 106 ? 0.965 5.760 -8.773 1.00 94.19 106 LEU A N 1
ATOM 815 C CA . LEU A 1 106 ? 2.312 5.582 -9.302 1.00 94.19 106 LEU A CA 1
ATOM 816 C C . LEU A 1 106 ? 2.276 4.577 -10.454 1.00 94.19 106 LEU A C 1
ATOM 818 O O . LEU A 1 106 ? 1.847 3.433 -10.297 1.00 94.19 106 LEU A O 1
ATOM 822 N N . CYS A 1 107 ? 2.775 5.006 -11.609 1.00 94.62 107 CYS A N 1
ATOM 823 C CA . CYS A 1 107 ? 2.996 4.143 -12.762 1.00 94.62 107 CYS A CA 1
ATOM 824 C C . CYS A 1 107 ? 4.436 3.631 -12.722 1.00 94.62 107 CYS A C 1
ATOM 826 O O . CYS A 1 107 ? 5.383 4.399 -12.891 1.00 94.62 107 CYS A O 1
ATOM 828 N N . HIS A 1 108 ? 4.604 2.334 -12.496 1.00 93.94 108 HIS A N 1
ATOM 829 C CA . HIS A 1 108 ? 5.909 1.693 -12.466 1.00 93.94 108 HIS A CA 1
ATOM 830 C C . HIS A 1 108 ? 6.238 1.069 -13.822 1.00 93.94 108 HIS A C 1
ATOM 832 O O . HIS A 1 108 ? 5.429 0.328 -14.382 1.00 93.94 108 HIS A O 1
ATOM 838 N N . TYR A 1 109 ? 7.452 1.335 -14.300 1.00 94.38 109 TYR A N 1
ATOM 839 C CA . TYR A 1 109 ? 8.035 0.740 -15.496 1.00 94.38 109 TYR A CA 1
ATOM 840 C C . TYR A 1 109 ? 9.326 0.021 -15.109 1.00 94.38 109 TYR A C 1
ATOM 842 O O . TYR A 1 109 ? 10.268 0.650 -14.623 1.00 94.38 109 TYR A O 1
ATOM 850 N N . TYR A 1 110 ? 9.369 -1.290 -15.320 1.00 90.81 110 TYR A N 1
ATOM 851 C CA . TYR A 1 110 ? 10.533 -2.122 -15.041 1.00 90.81 110 TYR A CA 1
ATOM 852 C C . TYR A 1 110 ? 11.073 -2.666 -16.368 1.00 90.81 110 TYR A C 1
ATOM 854 O O . TYR A 1 110 ? 10.423 -3.519 -16.979 1.00 90.81 110 TYR A O 1
ATOM 862 N N . PRO A 1 111 ? 12.230 -2.185 -16.851 1.00 90.19 111 PRO A N 1
ATOM 863 C CA . PRO A 1 111 ? 12.816 -2.693 -18.084 1.00 90.19 111 PRO A CA 1
ATOM 864 C C . PRO A 1 111 ? 13.268 -4.150 -17.930 1.00 90.19 111 PRO A C 1
ATOM 866 O O . PRO A 1 111 ? 13.530 -4.623 -16.821 1.00 90.19 111 PRO A O 1
ATOM 869 N N . SER A 1 112 ? 13.422 -4.840 -19.062 1.00 91.69 112 SER A N 1
ATOM 870 C CA . SER A 1 112 ? 14.115 -6.129 -19.121 1.00 91.69 112 SER A CA 1
ATOM 871 C C . SER A 1 112 ? 15.526 -6.012 -18.536 1.00 91.69 112 SER A C 1
ATOM 873 O O . SER A 1 112 ? 16.261 -5.072 -18.848 1.00 91.69 112 SER A O 1
ATOM 875 N N . CYS A 1 113 ? 15.929 -6.984 -17.728 1.00 91.31 113 CYS A N 1
ATOM 876 C CA . CYS A 1 113 ? 17.204 -7.021 -17.030 1.00 91.31 113 CYS A CA 1
ATOM 877 C C . CYS A 1 113 ? 18.033 -8.235 -17.485 1.00 91.31 113 CYS A C 1
ATOM 879 O O . CYS A 1 113 ? 17.574 -9.368 -17.345 1.00 91.31 113 CYS A O 1
ATOM 881 N N . PRO A 1 114 ? 19.270 -8.052 -17.985 1.00 91.44 114 PRO A N 1
ATOM 882 C CA . PRO A 1 114 ? 20.107 -9.159 -18.456 1.00 91.44 114 PRO A CA 1
ATOM 883 C C . PRO A 1 114 ? 20.684 -10.028 -17.328 1.00 91.44 114 PRO A C 1
ATOM 885 O O . PRO A 1 114 ? 21.172 -11.123 -17.605 1.00 91.44 114 PRO A O 1
ATOM 888 N N . GLN A 1 115 ? 20.651 -9.552 -16.081 1.00 94.69 115 GLN A N 1
ATOM 889 C CA . GLN A 1 115 ? 21.157 -10.245 -14.888 1.00 94.69 115 GLN A CA 1
ATOM 890 C C . GLN A 1 115 ? 20.169 -10.064 -13.720 1.00 94.69 115 GLN A C 1
ATOM 892 O O . GLN A 1 115 ? 20.486 -9.389 -12.734 1.00 94.69 115 GLN A O 1
ATOM 897 N N . PRO A 1 116 ? 18.931 -10.588 -13.837 1.00 93.50 116 PRO A N 1
ATOM 898 C CA . PRO A 1 116 ? 17.868 -10.354 -12.856 1.00 93.50 116 PRO A CA 1
ATOM 899 C C . PRO A 1 116 ? 18.206 -10.878 -11.456 1.00 93.50 116 PRO A C 1
ATOM 901 O O . PRO A 1 116 ? 17.678 -10.378 -10.472 1.00 93.50 116 PRO A O 1
ATOM 904 N N . GLU A 1 117 ? 19.104 -11.857 -11.345 1.00 95.12 117 GLU A N 1
ATOM 905 C CA . GLU A 1 117 ? 19.572 -12.418 -10.079 1.00 95.12 117 GLU A CA 1
ATOM 906 C C . GLU A 1 117 ? 20.411 -11.441 -9.238 1.00 95.12 117 GLU A C 1
ATOM 908 O O . GLU A 1 117 ? 20.519 -11.616 -8.024 1.00 95.12 117 GLU A O 1
ATOM 913 N N . LEU A 1 118 ? 20.982 -10.400 -9.858 1.00 93.50 118 LEU A N 1
ATOM 914 C CA . LEU A 1 118 ? 21.851 -9.423 -9.192 1.00 93.50 118 LEU A CA 1
ATOM 915 C C . LEU A 1 118 ? 21.111 -8.169 -8.711 1.00 93.50 118 LEU A C 1
ATOM 917 O O . LEU A 1 118 ? 21.702 -7.330 -8.032 1.00 93.50 118 LEU A O 1
ATOM 921 N N . THR A 1 119 ? 19.835 -8.005 -9.061 1.00 91.25 119 THR A N 1
ATOM 922 C CA . THR A 1 119 ? 19.069 -6.799 -8.732 1.00 91.25 119 THR A CA 1
ATOM 923 C C . THR A 1 119 ? 17.591 -7.104 -8.493 1.00 91.25 119 THR A C 1
ATOM 925 O O . THR A 1 119 ? 17.132 -8.239 -8.576 1.00 91.25 119 THR A O 1
ATOM 928 N N . LYS A 1 120 ? 16.822 -6.083 -8.127 1.00 91.44 120 LYS A N 1
ATOM 929 C CA . LYS A 1 120 ? 15.369 -6.155 -7.955 1.00 91.44 120 LYS A CA 1
ATOM 930 C C . LYS A 1 120 ? 14.737 -4.993 -8.701 1.00 91.44 120 LYS A C 1
ATOM 932 O O . LYS A 1 120 ? 15.321 -3.916 -8.755 1.00 91.44 120 LYS A O 1
ATOM 937 N N . GLY A 1 121 ? 13.530 -5.200 -9.220 1.00 92.25 121 GLY A N 1
ATOM 938 C CA . GLY A 1 121 ? 12.719 -4.100 -9.734 1.00 92.25 121 GLY A CA 1
ATOM 939 C C . GLY A 1 121 ? 12.313 -3.160 -8.600 1.00 92.25 121 GLY A C 1
ATOM 940 O O . GLY A 1 121 ? 12.523 -1.953 -8.668 1.00 92.25 121 GLY A O 1
ATOM 941 N N . THR A 1 122 ? 11.794 -3.723 -7.508 1.00 93.81 122 THR A N 1
ATOM 942 C CA . THR A 1 122 ? 11.477 -2.984 -6.281 1.00 93.81 122 THR A CA 1
ATOM 943 C C . THR A 1 122 ? 11.962 -3.770 -5.072 1.00 93.81 122 THR A C 1
ATOM 945 O O . THR A 1 122 ? 11.689 -4.965 -4.940 1.00 93.81 122 THR A O 1
ATOM 948 N N . SER A 1 123 ? 12.692 -3.096 -4.183 1.00 92.62 123 SER A N 1
ATOM 949 C CA . SER A 1 123 ? 13.148 -3.659 -2.909 1.00 92.62 123 SER A CA 1
ATOM 950 C C . SER A 1 123 ? 11.978 -4.057 -2.008 1.00 92.62 123 SER A C 1
ATOM 952 O O . SER A 1 123 ? 10.860 -3.570 -2.162 1.00 92.62 123 SER A O 1
ATOM 954 N N . LYS A 1 124 ? 12.240 -4.950 -1.046 1.00 93.19 124 LYS A N 1
ATOM 955 C CA . LYS A 1 124 ? 11.217 -5.344 -0.073 1.00 93.19 124 LYS A CA 1
ATOM 956 C C . LYS A 1 124 ? 10.752 -4.131 0.741 1.00 93.19 124 LYS A C 1
ATOM 958 O O . LYS A 1 124 ? 11.592 -3.356 1.198 1.00 93.19 124 LYS A O 1
ATOM 963 N N . HIS A 1 125 ? 9.447 -3.976 0.901 1.00 93.31 125 HIS A N 1
ATOM 964 C CA . HIS A 1 125 ? 8.833 -2.917 1.699 1.00 93.31 125 HIS A CA 1
ATOM 965 C C . HIS A 1 125 ? 7.386 -3.279 2.043 1.00 93.31 125 HIS A C 1
ATOM 967 O O . HIS A 1 125 ? 6.827 -4.213 1.474 1.00 93.31 125 HIS A O 1
ATOM 973 N N . SER A 1 126 ? 6.793 -2.518 2.955 1.00 94.31 126 SER A N 1
ATOM 974 C CA . SER A 1 126 ? 5.351 -2.485 3.200 1.00 94.31 126 SER A CA 1
ATOM 975 C C . SER A 1 126 ? 4.804 -1.132 2.755 1.00 94.31 126 SER A C 1
ATOM 977 O O . SER A 1 126 ? 5.520 -0.128 2.815 1.00 94.31 126 SER A O 1
ATOM 979 N N . ASP A 1 127 ? 3.547 -1.101 2.322 1.00 95.06 127 ASP A N 1
ATOM 980 C CA . ASP A 1 127 ? 2.911 0.140 1.886 1.00 95.06 127 ASP A CA 1
ATOM 981 C C . ASP A 1 127 ? 2.564 1.029 3.081 1.00 95.06 127 ASP A C 1
ATOM 983 O O . ASP A 1 127 ? 2.040 0.568 4.091 1.00 95.06 127 ASP A O 1
ATOM 987 N N . ASN A 1 128 ? 2.784 2.336 2.948 1.00 93.69 128 ASN A N 1
ATOM 988 C CA . ASN A 1 128 ? 2.406 3.337 3.950 1.00 93.69 128 ASN A CA 1
ATOM 989 C C . ASN A 1 128 ? 0.971 3.875 3.760 1.00 93.69 128 ASN A C 1
ATOM 991 O O . ASN A 1 128 ? 0.644 4.946 4.269 1.00 93.69 128 ASN A O 1
ATOM 995 N N . SER A 1 129 ? 0.137 3.163 3.000 1.00 96.38 129 SER A N 1
ATOM 996 C CA . SER A 1 129 ? -1.259 3.492 2.705 1.00 96.38 129 SER A CA 1
ATOM 997 C C . SER A 1 129 ? -2.225 2.830 3.699 1.00 96.38 129 SER A C 1
ATOM 999 O O . SER A 1 129 ? -1.814 2.086 4.594 1.00 96.38 129 SER A O 1
ATOM 1001 N N . PHE A 1 130 ? -3.525 3.107 3.570 1.00 98.12 130 PHE A N 1
ATOM 1002 C CA . PHE A 1 130 ? -4.568 2.280 4.185 1.00 98.12 130 PHE A CA 1
ATOM 1003 C C . PHE A 1 130 ? -4.740 0.985 3.386 1.00 98.12 130 PHE A C 1
ATOM 1005 O O . PHE A 1 130 ? -4.588 -0.113 3.919 1.00 98.12 130 PHE A O 1
ATOM 1012 N N . ILE A 1 131 ? -4.994 1.128 2.088 1.00 98.50 131 ILE A N 1
ATOM 1013 C CA . ILE A 1 131 ? -5.022 0.035 1.118 1.00 98.50 131 ILE A CA 1
ATOM 1014 C C . ILE A 1 131 ? -4.322 0.472 -0.168 1.00 98.50 131 ILE A C 1
ATOM 1016 O O . ILE A 1 131 ? -4.268 1.665 -0.489 1.00 98.50 131 ILE A O 1
ATOM 1020 N N . SER A 1 132 ? -3.832 -0.503 -0.922 1.00 98.12 132 SER A N 1
ATOM 1021 C CA . SER A 1 132 ? -3.282 -0.302 -2.261 1.00 98.12 132 SER A CA 1
ATOM 1022 C C . SER A 1 132 ? -4.013 -1.192 -3.253 1.00 98.12 132 SER A C 1
ATOM 1024 O O . SER A 1 132 ? -4.229 -2.371 -2.980 1.00 98.12 132 SER A O 1
ATOM 1026 N N . VAL A 1 133 ? -4.375 -0.640 -4.407 1.00 98.50 133 VAL A N 1
ATOM 1027 C CA . VAL A 1 133 ? -4.992 -1.360 -5.524 1.00 98.50 133 VAL A CA 1
ATOM 1028 C C . VAL A 1 133 ? -4.027 -1.308 -6.700 1.00 98.50 133 VAL A C 1
ATOM 1030 O O . VAL A 1 133 ? -3.655 -0.228 -7.154 1.00 98.50 133 VAL A O 1
ATOM 1033 N N . VAL A 1 134 ? -3.585 -2.467 -7.176 1.00 98.00 134 VAL A N 1
ATOM 1034 C CA . VAL A 1 134 ? -2.538 -2.583 -8.192 1.00 98.00 134 VAL A CA 1
ATOM 1035 C C . VAL A 1 134 ? -3.088 -3.277 -9.429 1.00 98.00 134 VAL A C 1
ATOM 1037 O O . VAL A 1 134 ? -3.492 -4.442 -9.388 1.00 98.00 134 VAL A O 1
ATOM 1040 N N . LEU A 1 135 ? -3.043 -2.559 -10.547 1.00 97.44 135 LEU A N 1
ATOM 1041 C CA . LEU A 1 135 ? -3.165 -3.126 -11.881 1.00 97.44 135 LEU A CA 1
ATOM 1042 C C . LEU A 1 135 ? -1.766 -3.535 -12.349 1.00 97.44 135 LEU A C 1
ATOM 1044 O O . LEU A 1 135 ? -0.859 -2.705 -12.391 1.00 97.44 135 LEU A O 1
ATOM 1048 N N . GLN A 1 136 ? -1.578 -4.803 -12.694 1.00 94.94 136 GLN A N 1
ATOM 1049 C CA . GLN A 1 136 ? -0.310 -5.319 -13.215 1.00 94.94 136 GLN A CA 1
ATOM 1050 C C . GLN A 1 136 ? -0.524 -6.061 -14.530 1.00 94.94 136 GLN A C 1
ATOM 1052 O O . GLN A 1 136 ? -1.610 -6.585 -14.783 1.00 94.94 136 GLN A O 1
ATOM 1057 N N . ASP A 1 137 ? 0.512 -6.092 -15.361 1.00 94.19 137 ASP A N 1
ATOM 1058 C CA . ASP A 1 137 ? 0.521 -6.850 -16.606 1.00 94.19 137 ASP A CA 1
ATOM 1059 C C . ASP A 1 137 ? 0.812 -8.349 -16.398 1.00 94.19 137 ASP A C 1
ATOM 1061 O O . ASP A 1 137 ? 0.930 -8.854 -15.278 1.00 94.19 137 ASP A O 1
ATOM 1065 N N . HIS A 1 138 ? 0.915 -9.062 -17.518 1.00 94.75 138 HIS A N 1
ATOM 1066 C CA . HIS A 1 138 ? 1.157 -10.499 -17.567 1.00 94.75 138 HIS A CA 1
ATOM 1067 C C . HIS A 1 138 ? 2.612 -10.908 -17.298 1.00 94.75 138 HIS A C 1
ATOM 1069 O O . HIS A 1 138 ? 2.854 -12.097 -17.107 1.00 94.75 138 HIS A O 1
ATOM 1075 N N . ILE A 1 13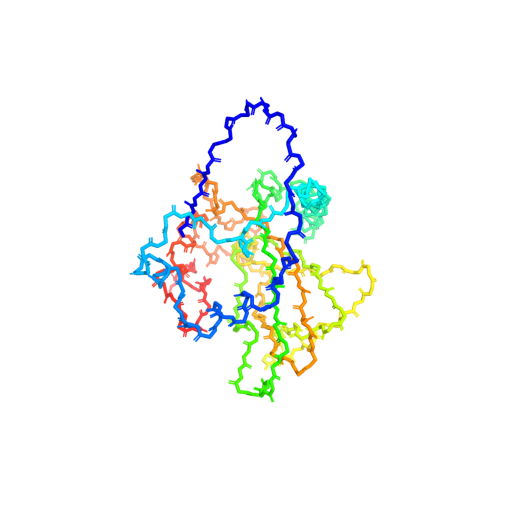9 ? 3.565 -9.967 -17.246 1.00 94.56 139 ILE A N 1
ATOM 1076 C CA . ILE A 1 139 ? 4.978 -10.270 -16.960 1.00 94.56 139 ILE A CA 1
ATOM 1077 C C . ILE A 1 139 ? 5.156 -10.665 -15.485 1.00 94.56 139 ILE A C 1
ATOM 1079 O O . ILE A 1 139 ? 6.033 -11.461 -15.150 1.00 94.56 139 ILE A O 1
ATOM 1083 N N . GLY A 1 140 ? 4.300 -10.156 -14.590 1.00 90.88 140 GLY A N 1
ATOM 1084 C CA . GLY A 1 140 ? 4.272 -10.579 -13.188 1.00 90.88 140 GLY A CA 1
ATOM 1085 C C . GLY A 1 140 ? 5.528 -10.165 -12.416 1.00 90.88 140 GLY A C 1
ATOM 1086 O O . GLY A 1 140 ? 6.020 -9.059 -12.584 1.00 90.88 140 GLY A O 1
ATOM 1087 N N . GLY A 1 141 ? 6.030 -11.002 -11.506 1.00 95.06 141 GLY A N 1
ATOM 1088 C CA . GLY A 1 141 ? 7.231 -10.710 -10.703 1.00 95.06 141 GLY A CA 1
ATOM 1089 C C . GLY A 1 141 ? 6.979 -9.980 -9.377 1.00 95.06 141 GLY A C 1
ATOM 1090 O O . GLY A 1 141 ? 7.926 -9.744 -8.624 1.00 95.06 141 GLY A O 1
ATOM 1091 N N . LEU A 1 142 ? 5.723 -9.644 -9.064 1.00 97.69 142 LEU A N 1
ATOM 1092 C CA . LEU A 1 142 ? 5.319 -9.218 -7.723 1.00 97.69 142 LEU A CA 1
ATOM 1093 C C . LEU A 1 142 ? 5.361 -10.420 -6.771 1.00 97.69 142 LEU A C 1
ATOM 1095 O O . LEU A 1 142 ? 4.754 -11.453 -7.050 1.00 97.69 142 LEU A O 1
ATOM 1099 N N . GLN A 1 143 ? 6.027 -10.258 -5.630 1.00 98.12 143 GLN A N 1
ATOM 1100 C CA . GLN A 1 143 ? 6.081 -11.258 -4.569 1.00 98.12 143 GLN A CA 1
ATOM 1101 C C . GLN A 1 143 ? 5.658 -10.668 -3.233 1.00 98.12 143 GLN A C 1
ATOM 1103 O O . GLN A 1 143 ? 6.085 -9.567 -2.885 1.00 98.12 143 GLN A O 1
ATOM 1108 N N . VAL A 1 144 ? 4.900 -11.434 -2.453 1.00 97.69 144 VAL A N 1
ATOM 1109 C CA . VAL A 1 144 ? 4.545 -11.115 -1.064 1.00 97.69 144 VAL A CA 1
ATOM 1110 C C . VAL A 1 144 ? 5.289 -12.040 -0.104 1.00 97.69 144 VAL A C 1
ATOM 1112 O O . VAL A 1 144 ? 5.500 -13.217 -0.395 1.00 97.69 144 VAL A O 1
ATOM 1115 N N . LEU A 1 145 ? 5.711 -11.514 1.041 1.00 96.56 145 LEU A N 1
ATOM 1116 C CA . LEU A 1 145 ? 6.303 -12.294 2.117 1.00 96.56 145 LEU A CA 1
ATOM 1117 C C . LEU A 1 145 ? 5.192 -12.871 2.998 1.00 96.56 145 LEU A C 1
ATOM 1119 O O . LEU A 1 145 ? 4.442 -12.136 3.640 1.00 96.56 145 LEU A O 1
ATOM 1123 N N . HIS A 1 146 ? 5.124 -14.194 3.077 1.00 94.38 146 HIS A N 1
ATOM 1124 C CA . HIS A 1 146 ? 4.188 -14.916 3.927 1.00 94.38 146 HIS A CA 1
ATOM 1125 C C . HIS A 1 146 ? 4.923 -16.047 4.650 1.00 94.38 146 HIS A C 1
ATOM 1127 O O . HIS A 1 146 ? 5.565 -16.880 4.019 1.00 94.38 146 HIS A O 1
ATOM 1133 N N . GLN A 1 147 ? 4.860 -16.064 5.987 1.00 93.31 147 GLN A N 1
ATOM 1134 C CA . GLN A 1 147 ? 5.526 -17.076 6.825 1.00 93.31 147 GLN A CA 1
ATOM 1135 C C . GLN A 1 147 ? 7.013 -17.284 6.465 1.00 93.31 147 GLN A C 1
ATOM 1137 O O . GLN A 1 147 ? 7.465 -18.414 6.306 1.00 93.31 147 GLN A O 1
ATOM 1142 N N . ASN A 1 148 ? 7.770 -16.192 6.300 1.00 92.62 148 ASN A N 1
ATOM 1143 C CA . ASN A 1 148 ? 9.179 -16.176 5.866 1.00 92.62 148 ASN A CA 1
ATOM 1144 C C . ASN A 1 148 ? 9.466 -16.742 4.462 1.00 92.62 148 ASN A C 1
ATOM 1146 O O . ASN A 1 148 ? 10.630 -16.896 4.095 1.00 92.62 148 ASN A O 1
ATOM 1150 N N . HIS A 1 149 ? 8.437 -16.979 3.650 1.00 96.56 149 HIS A N 1
ATOM 1151 C CA . HIS A 1 149 ? 8.573 -17.408 2.263 1.00 96.56 149 HIS A CA 1
ATOM 1152 C C . HIS A 1 149 ? 8.056 -16.325 1.317 1.00 96.56 149 HIS A C 1
ATOM 1154 O O . HIS A 1 149 ? 7.043 -15.679 1.579 1.00 96.56 149 HIS A O 1
ATOM 1160 N N . TRP A 1 150 ? 8.770 -16.116 0.212 1.00 97.75 150 TRP A N 1
ATOM 1161 C CA . TRP A 1 150 ? 8.310 -15.246 -0.866 1.00 97.75 150 TRP A CA 1
ATOM 1162 C C . TRP A 1 150 ? 7.362 -16.030 -1.768 1.00 97.75 150 TRP A C 1
ATOM 1164 O O . TRP A 1 150 ? 7.737 -17.086 -2.273 1.00 97.75 150 TRP A O 1
ATOM 1174 N N . ILE A 1 151 ? 6.149 -15.514 -1.951 1.00 97.81 151 ILE A N 1
ATOM 1175 C CA . ILE A 1 151 ? 5.103 -16.114 -2.778 1.00 97.81 151 ILE A CA 1
ATOM 1176 C C . ILE A 1 151 ? 4.854 -15.205 -3.977 1.00 97.81 151 ILE A C 1
ATOM 1178 O O . ILE A 1 151 ? 4.594 -14.013 -3.800 1.00 97.81 151 ILE A O 1
ATOM 1182 N N . ASP A 1 152 ? 4.924 -15.765 -5.184 1.00 97.25 152 ASP A N 1
ATOM 1183 C CA . ASP A 1 152 ? 4.573 -15.059 -6.415 1.00 97.25 152 ASP A CA 1
ATOM 1184 C C . ASP A 1 152 ? 3.073 -14.764 -6.476 1.00 97.25 152 ASP A C 1
ATOM 1186 O O . ASP A 1 152 ? 2.235 -15.632 -6.221 1.00 97.25 152 ASP A O 1
ATOM 1190 N N . ILE A 1 153 ? 2.732 -13.532 -6.852 1.00 96.88 153 ILE A N 1
ATOM 1191 C CA . ILE A 1 153 ? 1.353 -13.137 -7.128 1.00 96.88 153 ILE A CA 1
ATOM 1192 C C . ILE A 1 153 ? 1.083 -13.355 -8.619 1.00 96.88 153 ILE A C 1
ATOM 1194 O O . ILE A 1 153 ? 1.629 -12.615 -9.445 1.00 96.88 153 ILE A O 1
ATOM 1198 N N . PRO A 1 154 ? 0.251 -14.343 -8.995 1.00 94.31 154 PRO A N 1
ATOM 1199 C CA . PRO A 1 154 ? -0.007 -14.629 -10.395 1.00 94.31 154 PRO A CA 1
ATOM 1200 C C . PRO A 1 154 ? -0.795 -13.491 -11.045 1.00 94.31 154 PRO A C 1
ATOM 1202 O O . PRO A 1 154 ? -1.722 -12.927 -10.457 1.00 94.31 154 PRO A O 1
ATOM 1205 N N . TYR A 1 155 ? -0.460 -13.193 -12.297 1.00 93.75 155 TYR A N 1
ATOM 1206 C CA . TYR A 1 155 ? -1.316 -12.367 -13.132 1.00 93.75 155 TYR A CA 1
ATOM 1207 C C . TYR A 1 155 ? -2.599 -13.127 -13.479 1.00 93.75 155 TYR A C 1
ATOM 1209 O O . TYR A 1 155 ? -2.572 -14.306 -13.838 1.00 93.75 155 TYR A O 1
ATOM 1217 N N . LYS A 1 156 ? -3.729 -12.424 -13.420 1.00 95.00 156 LYS A N 1
ATOM 1218 C CA . LYS A 1 156 ? -5.012 -12.912 -13.916 1.00 95.00 156 LYS A CA 1
ATOM 1219 C C . LYS A 1 156 ? -5.683 -11.796 -14.723 1.00 95.00 156 LYS A C 1
ATOM 1221 O O . LYS A 1 156 ? -5.876 -10.711 -14.172 1.00 95.00 156 LYS A O 1
ATOM 1226 N N . PRO A 1 157 ? -6.065 -12.037 -15.991 1.00 94.38 157 PRO A N 1
ATOM 1227 C CA . PRO A 1 157 ? -6.775 -11.045 -16.791 1.00 94.38 157 PRO A CA 1
ATOM 1228 C C . PRO A 1 157 ? -8.012 -10.501 -16.069 1.00 94.38 157 PRO A C 1
ATOM 1230 O O . PRO A 1 157 ? -8.817 -11.266 -15.537 1.00 94.38 157 PRO A O 1
ATOM 1233 N N . GLY A 1 158 ? -8.141 -9.173 -16.036 1.00 92.50 158 GLY A N 1
ATOM 1234 C CA . GLY A 1 158 ? -9.248 -8.472 -15.381 1.00 92.50 158 GLY A CA 1
ATOM 1235 C C . GLY A 1 158 ? -9.189 -8.429 -13.849 1.00 92.50 158 GLY A C 1
ATOM 1236 O O . GLY A 1 158 ? -10.092 -7.861 -13.239 1.00 92.50 158 GLY A O 1
ATOM 1237 N N . ALA A 1 159 ? -8.162 -9.002 -13.214 1.00 96.19 159 ALA A N 1
ATOM 1238 C CA . ALA A 1 159 ? -7.994 -8.934 -11.767 1.00 96.19 159 ALA A CA 1
ATOM 1239 C C . ALA A 1 159 ? -7.169 -7.711 -11.341 1.00 96.19 159 ALA A C 1
ATOM 1241 O O . ALA A 1 159 ? -6.230 -7.297 -12.021 1.00 96.19 159 ALA A O 1
ATOM 1242 N N . LEU A 1 160 ? -7.501 -7.187 -10.163 1.00 97.44 160 LEU A N 1
ATOM 1243 C CA . LEU A 1 160 ? -6.701 -6.210 -9.431 1.00 97.44 160 LEU A CA 1
ATOM 1244 C C . LEU A 1 160 ? -6.089 -6.904 -8.216 1.00 97.44 160 LEU A C 1
ATOM 1246 O O . LEU A 1 160 ? -6.738 -7.739 -7.583 1.00 97.44 160 LEU A O 1
ATOM 1250 N N . VAL A 1 161 ? -4.855 -6.549 -7.877 1.00 97.88 161 VAL A N 1
ATOM 1251 C CA . VAL A 1 161 ? -4.235 -6.973 -6.618 1.00 97.88 161 VAL A CA 1
ATOM 1252 C C . VAL A 1 161 ? -4.556 -5.933 -5.555 1.00 97.88 161 VAL A C 1
ATOM 1254 O O . VAL A 1 161 ? -4.405 -4.740 -5.803 1.00 97.88 161 VAL A O 1
ATOM 1257 N N . VAL A 1 162 ? -5.000 -6.374 -4.379 1.00 98.06 162 VAL A N 1
ATOM 1258 C CA . VAL A 1 162 ? -5.309 -5.490 -3.251 1.00 98.06 162 VAL A CA 1
ATOM 1259 C C . VAL A 1 162 ? -4.402 -5.843 -2.084 1.00 98.06 162 VAL A C 1
ATOM 1261 O O . VAL A 1 162 ? -4.371 -6.995 -1.653 1.00 98.06 162 VAL A O 1
ATOM 1264 N N . ASN A 1 163 ? -3.698 -4.844 -1.559 1.00 96.75 163 ASN A N 1
ATOM 1265 C CA . ASN A 1 163 ? -2.806 -4.988 -0.416 1.00 96.75 163 ASN A CA 1
ATOM 1266 C C . ASN A 1 163 ? -3.308 -4.132 0.749 1.00 96.75 163 ASN A C 1
ATOM 1268 O O . ASN A 1 163 ? -3.787 -3.014 0.549 1.00 96.75 163 ASN A O 1
ATOM 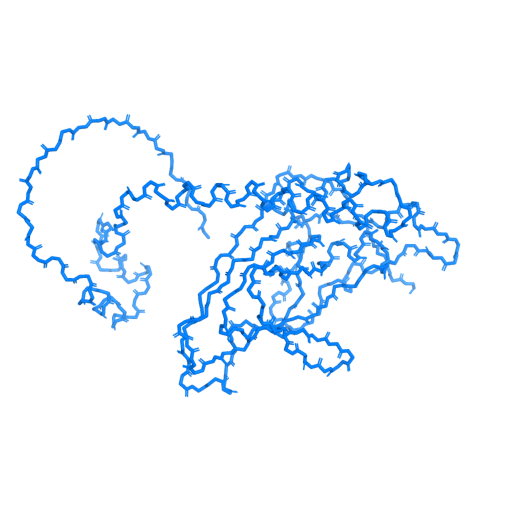1272 N N . ILE A 1 164 ? -3.154 -4.642 1.969 1.00 98.25 164 ILE A N 1
ATOM 1273 C CA . ILE A 1 164 ? -3.332 -3.856 3.190 1.00 98.25 164 ILE A CA 1
ATOM 1274 C C . ILE A 1 164 ? -2.038 -3.094 3.469 1.00 98.25 164 ILE A C 1
ATO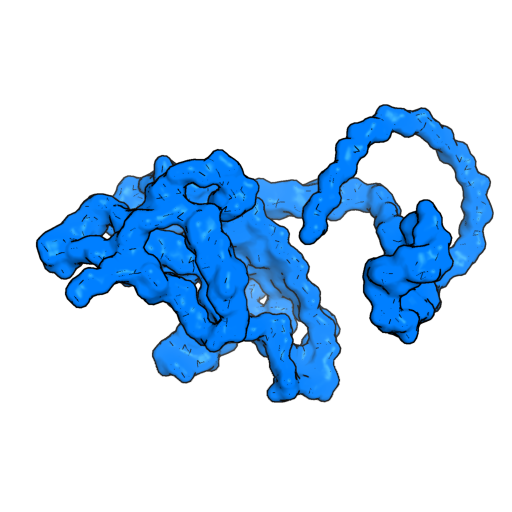M 1276 O O . ILE A 1 164 ? -0.965 -3.697 3.463 1.00 98.25 164 ILE A O 1
ATOM 1280 N N . GLY A 1 165 ? -2.146 -1.795 3.739 1.00 97.38 165 GLY A N 1
ATOM 1281 C CA . GLY A 1 165 ? -1.013 -0.966 4.133 1.00 97.38 165 GLY A CA 1
ATOM 1282 C C . GLY A 1 165 ? -0.890 -0.791 5.648 1.00 97.38 165 GLY A C 1
ATOM 1283 O O . GLY A 1 165 ? -1.781 -1.123 6.440 1.00 97.38 165 GLY A O 1
ATOM 1284 N N . ASP A 1 166 ? 0.248 -0.246 6.063 1.00 97.38 166 ASP A N 1
ATOM 1285 C CA . ASP A 1 166 ? 0.633 -0.065 7.460 1.00 97.38 166 ASP A CA 1
ATOM 1286 C C . ASP A 1 166 ? -0.359 0.807 8.238 1.00 97.38 166 ASP A C 1
ATOM 1288 O O . ASP A 1 166 ? -0.611 0.541 9.416 1.00 97.38 166 ASP A O 1
ATOM 1292 N N . LEU A 1 167 ? -0.954 1.825 7.600 1.00 97.62 167 LEU A N 1
ATOM 1293 C CA . LEU A 1 167 ? -1.920 2.700 8.268 1.00 97.62 167 LEU A CA 1
ATOM 1294 C C . LEU A 1 167 ? -3.197 1.940 8.627 1.00 97.62 167 LEU A C 1
ATOM 1296 O O . LEU A 1 167 ? -3.737 2.156 9.712 1.00 97.62 167 LEU A O 1
ATOM 1300 N N . LEU A 1 168 ? -3.665 1.018 7.775 1.00 98.50 168 LEU A N 1
ATOM 1301 C CA . LEU A 1 168 ? -4.838 0.211 8.108 1.00 98.50 168 LEU A CA 1
ATOM 1302 C C . LEU A 1 168 ? -4.518 -0.827 9.191 1.00 98.50 168 LEU A C 1
ATOM 1304 O O . LEU A 1 168 ? -5.332 -1.043 10.089 1.00 98.50 168 LEU A O 1
ATOM 1308 N N . GLN A 1 169 ? -3.329 -1.435 9.175 1.00 98.56 169 GLN A N 1
ATOM 1309 C CA . GLN A 1 169 ? -2.896 -2.298 10.281 1.00 98.56 169 GLN A CA 1
ATOM 1310 C C . GLN A 1 169 ? -2.850 -1.529 11.614 1.00 98.56 169 GLN A C 1
ATOM 1312 O O . GLN A 1 169 ? -3.294 -2.051 12.641 1.00 98.56 169 GLN A O 1
ATOM 1317 N N . LEU A 1 170 ? -2.354 -0.287 11.594 1.00 98.38 170 LEU A N 1
ATOM 1318 C CA . LEU A 1 170 ? -2.279 0.591 12.761 1.00 98.38 170 LEU A CA 1
ATOM 1319 C C . LEU A 1 170 ? -3.670 0.874 13.342 1.00 98.38 170 LEU A C 1
ATOM 1321 O O . LEU A 1 170 ? -3.903 0.625 14.526 1.00 98.38 170 LEU A O 1
ATOM 1325 N N . ILE A 1 171 ? -4.602 1.370 12.522 1.00 98.44 171 ILE A N 1
ATOM 1326 C CA . ILE A 1 171 ? -5.940 1.759 13.001 1.00 98.44 171 ILE A CA 1
ATOM 1327 C C . ILE A 1 171 ? -6.821 0.550 13.321 1.00 98.44 171 ILE A C 1
ATOM 1329 O O . ILE A 1 171 ? -7.638 0.607 14.231 1.00 98.44 171 ILE A O 1
ATOM 1333 N N . SER A 1 172 ? -6.617 -0.584 12.650 1.00 98.62 172 SER A N 1
ATOM 1334 C CA . SER A 1 172 ? -7.333 -1.827 12.959 1.00 98.62 172 SER A CA 1
ATOM 1335 C C . SER A 1 172 ? -6.764 -2.569 14.177 1.00 98.62 172 SER A C 1
ATOM 1337 O O . SER A 1 172 ? -7.240 -3.648 14.520 1.00 98.62 172 SER A O 1
ATOM 1339 N N . ASN A 1 173 ? -5.743 -2.017 14.841 1.00 98.06 173 ASN A N 1
ATOM 1340 C CA . ASN A 1 173 ? -5.085 -2.605 16.008 1.00 98.06 173 ASN A CA 1
ATOM 1341 C C . ASN A 1 173 ? -4.607 -4.054 15.779 1.00 98.06 173 ASN A C 1
ATOM 1343 O O . ASN A 1 173 ? -4.838 -4.937 16.614 1.00 98.06 173 ASN A O 1
ATOM 1347 N N . ASP A 1 174 ? -3.930 -4.293 14.648 1.00 97.56 174 ASP A N 1
ATOM 1348 C CA . ASP A 1 174 ? -3.451 -5.604 14.183 1.00 97.56 174 ASP A CA 1
ATOM 1349 C C . ASP A 1 174 ? -4.528 -6.587 13.673 1.00 97.56 174 ASP A C 1
ATOM 1351 O O . ASP A 1 174 ? -4.190 -7.738 13.386 1.00 97.56 174 ASP A O 1
ATOM 1355 N N . ARG A 1 175 ? -5.799 -6.179 13.529 1.00 97.94 175 ARG A N 1
ATOM 1356 C CA . ARG A 1 175 ? -6.849 -7.041 12.947 1.00 97.94 175 ARG A CA 1
ATOM 1357 C C . ARG A 1 175 ? -6.605 -7.337 11.468 1.00 97.94 175 ARG A C 1
ATOM 1359 O O . ARG A 1 175 ? -6.849 -8.457 11.033 1.00 97.94 175 ARG A O 1
ATOM 1366 N N . PHE A 1 176 ? -6.075 -6.366 10.730 1.00 98.19 176 PHE A N 1
ATOM 1367 C CA . PHE A 1 176 ? -5.491 -6.590 9.411 1.00 98.19 176 PHE A CA 1
ATOM 1368 C C . PHE A 1 176 ? -3.972 -6.473 9.469 1.00 98.19 176 PHE A C 1
ATOM 1370 O O . PHE A 1 176 ? -3.428 -5.777 10.326 1.00 98.19 176 PHE A O 1
ATOM 1377 N N . LYS A 1 177 ? -3.282 -7.172 8.564 1.00 96.31 177 LYS A N 1
ATOM 1378 C CA . LYS A 1 177 ? -1.820 -7.216 8.507 1.00 96.31 177 LYS A CA 1
ATOM 1379 C C . LYS A 1 177 ? -1.323 -6.686 7.173 1.00 96.31 177 LYS A C 1
ATOM 1381 O O . LYS A 1 177 ? -1.720 -7.179 6.125 1.00 96.31 177 LYS A O 1
ATOM 1386 N N . SER A 1 178 ? -0.442 -5.702 7.257 1.00 97.00 178 SER A N 1
ATOM 1387 C CA . SER A 1 178 ? 0.396 -5.226 6.172 1.00 97.00 178 SER A CA 1
ATOM 1388 C C . SER A 1 178 ? 1.536 -6.217 5.958 1.00 97.00 178 SER A C 1
ATOM 1390 O O . SER A 1 178 ? 2.207 -6.635 6.908 1.00 97.00 178 SER A O 1
ATOM 1392 N N . SER A 1 179 ? 1.735 -6.626 4.709 1.00 94.38 179 SER A N 1
ATOM 1393 C CA . SER A 1 179 ? 2.750 -7.608 4.328 1.00 94.38 179 SER A CA 1
ATOM 1394 C C . SER A 1 179 ? 3.892 -6.937 3.579 1.00 94.38 179 SER A C 1
ATOM 1396 O O . SER A 1 179 ? 3.671 -6.085 2.715 1.00 94.38 179 SER A O 1
ATOM 1398 N N . GLU A 1 180 ? 5.123 -7.359 3.878 1.00 96.06 180 GLU A N 1
ATOM 1399 C CA . GLU A 1 180 ? 6.258 -6.998 3.035 1.00 96.06 180 GLU A CA 1
ATOM 1400 C C . GLU A 1 180 ? 6.061 -7.608 1.642 1.00 96.06 180 GLU A C 1
ATOM 1402 O O . GLU A 1 180 ? 5.707 -8.778 1.502 1.00 96.06 180 GLU A O 1
ATOM 1407 N N . HIS A 1 181 ? 6.319 -6.830 0.603 1.00 97.00 181 HIS A N 1
ATOM 1408 C CA . HIS A 1 181 ? 6.273 -7.271 -0.780 1.00 97.00 181 HIS A CA 1
ATOM 1409 C C . HIS A 1 181 ? 7.444 -6.669 -1.568 1.00 97.00 181 HIS A C 1
ATOM 1411 O O . HIS A 1 181 ? 8.106 -5.727 -1.125 1.00 97.00 181 HIS A O 1
ATOM 1417 N N . ARG A 1 182 ? 7.770 -7.266 -2.714 1.00 96.62 182 ARG A N 1
ATOM 1418 C CA . ARG A 1 182 ? 8.866 -6.848 -3.601 1.00 96.62 182 ARG A CA 1
ATOM 1419 C C . ARG A 1 182 ? 8.509 -7.114 -5.058 1.00 96.62 182 ARG A C 1
ATOM 1421 O O . ARG A 1 182 ? 7.612 -7.903 -5.336 1.00 96.62 182 ARG A O 1
ATOM 1428 N N . VAL A 1 183 ? 9.261 -6.521 -5.981 1.00 97.00 183 VAL A N 1
ATOM 1429 C CA . VAL A 1 183 ? 9.163 -6.839 -7.413 1.00 97.00 183 VAL A CA 1
ATOM 1430 C C . VAL A 1 183 ? 10.519 -7.339 -7.894 1.00 97.00 183 VAL A C 1
ATOM 1432 O O . VAL A 1 183 ? 11.532 -6.653 -7.732 1.00 97.00 183 VAL A O 1
ATOM 1435 N N . LEU A 1 184 ? 10.557 -8.545 -8.453 1.00 96.69 184 LEU A N 1
ATOM 1436 C CA . LEU A 1 184 ? 11.768 -9.110 -9.043 1.00 96.69 184 LEU A CA 1
ATOM 1437 C C . LEU A 1 184 ? 12.101 -8.420 -10.368 1.00 96.69 184 LEU A C 1
ATOM 1439 O O . LEU A 1 184 ? 11.212 -8.004 -11.107 1.00 96.69 184 LEU A O 1
ATOM 1443 N N . ALA A 1 185 ? 13.395 -8.293 -10.662 1.00 94.69 185 ALA A N 1
ATOM 1444 C CA . ALA A 1 185 ? 13.825 -7.984 -12.018 1.00 94.69 185 ALA A CA 1
ATOM 1445 C C . ALA A 1 185 ? 13.603 -9.221 -12.901 1.00 94.69 185 ALA A C 1
ATOM 1447 O O . ALA A 1 185 ? 13.697 -10.349 -12.418 1.00 94.69 185 ALA A O 1
ATOM 1448 N N . ASN A 1 186 ? 13.310 -9.019 -14.182 1.00 91.81 186 ASN A N 1
ATOM 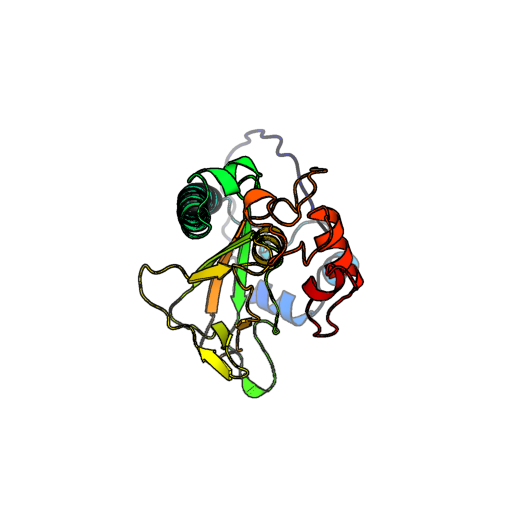1449 C CA . ASN A 1 186 ? 13.038 -10.109 -15.115 1.00 91.81 186 ASN A CA 1
ATOM 1450 C C . ASN A 1 186 ? 13.820 -9.891 -16.418 1.00 91.81 186 ASN A C 1
ATOM 1452 O O . ASN A 1 186 ? 14.039 -8.749 -16.814 1.00 91.81 186 ASN A O 1
ATOM 1456 N N . ARG A 1 187 ? 14.264 -10.977 -17.063 1.00 93.69 187 ARG A N 1
ATOM 1457 C CA . ARG A 1 187 ? 14.860 -10.943 -18.410 1.00 93.69 187 ARG A CA 1
ATOM 1458 C C . ARG A 1 187 ? 13.836 -10.528 -19.455 1.00 93.69 187 ARG A C 1
ATOM 1460 O O . ARG A 1 187 ? 14.188 -9.812 -20.385 1.00 93.69 187 ARG A O 1
ATOM 1467 N N . GLU A 1 188 ? 12.593 -10.958 -19.282 1.00 92.12 188 GLU A N 1
ATOM 1468 C CA . GLU A 1 188 ? 11.472 -10.540 -20.116 1.00 92.12 188 GLU A CA 1
ATOM 1469 C C . GLU A 1 188 ? 10.893 -9.219 -19.603 1.00 92.12 188 GLU A C 1
ATOM 1471 O O . GLU A 1 188 ? 10.818 -8.979 -18.397 1.00 92.12 188 GLU A O 1
ATOM 1476 N N . GLY A 1 189 ? 10.505 -8.337 -20.521 1.00 88.50 189 GLY A N 1
ATOM 1477 C CA . GLY A 1 189 ? 9.948 -7.039 -20.178 1.00 88.50 189 GLY A CA 1
ATOM 1478 C C . GLY A 1 189 ? 9.672 -6.166 -21.405 1.00 88.50 189 GLY A C 1
ATOM 1479 O O . GLY A 1 189 ? 9.866 -6.612 -22.536 1.00 88.50 189 GLY A O 1
ATOM 1480 N N . PRO A 1 190 ? 9.254 -4.909 -21.184 1.00 92.06 190 PRO A N 1
ATOM 1481 C CA . PRO A 1 190 ? 9.106 -4.276 -19.873 1.00 92.06 190 PRO A CA 1
ATOM 1482 C C . PRO A 1 190 ? 7.889 -4.785 -19.088 1.00 92.06 190 PRO A C 1
ATOM 1484 O O . PRO A 1 190 ? 6.843 -5.036 -19.676 1.00 92.06 190 PRO A O 1
ATOM 1487 N N . ARG A 1 191 ? 8.016 -4.878 -17.757 1.00 95.12 191 ARG A N 1
ATOM 1488 C CA . ARG A 1 191 ? 6.869 -5.022 -16.848 1.00 95.12 191 ARG A CA 1
ATOM 1489 C C . ARG A 1 191 ? 6.316 -3.640 -16.525 1.00 95.12 191 ARG A C 1
ATOM 1491 O O . ARG A 1 191 ? 7.068 -2.746 -16.130 1.00 95.12 191 ARG A O 1
ATOM 1498 N N . ILE A 1 192 ? 5.002 -3.485 -16.597 1.00 94.94 192 ILE A N 1
ATOM 1499 C CA . ILE A 1 192 ? 4.282 -2.271 -16.220 1.00 94.94 192 ILE A CA 1
ATOM 1500 C C . ILE A 1 192 ? 3.259 -2.595 -15.128 1.00 94.94 192 ILE A C 1
ATOM 1502 O O . ILE A 1 192 ? 2.567 -3.614 -15.156 1.00 94.94 192 ILE A O 1
ATOM 1506 N N . SER A 1 193 ? 3.142 -1.705 -14.144 1.00 96.50 193 SER A N 1
ATOM 1507 C CA . SER A 1 193 ? 2.045 -1.750 -13.175 1.00 96.50 193 SER A CA 1
ATOM 1508 C C . SER A 1 193 ? 1.621 -0.354 -12.745 1.00 96.50 193 SER A C 1
ATOM 1510 O O . SER A 1 193 ? 2.474 0.514 -12.572 1.00 96.50 193 SER A O 1
ATOM 1512 N N . VAL A 1 194 ? 0.330 -0.163 -12.499 1.00 97.31 194 VAL A N 1
ATOM 1513 C CA . VAL A 1 194 ? -0.243 1.065 -11.942 1.00 97.31 194 VAL A CA 1
ATOM 1514 C C . VAL A 1 194 ? -0.678 0.770 -10.512 1.00 97.31 194 VAL A C 1
ATOM 1516 O O . VAL A 1 194 ? -1.616 0.004 -10.291 1.00 97.31 194 VAL A O 1
ATOM 1519 N N . ALA A 1 195 ? 0.033 1.340 -9.543 1.00 97.56 195 ALA A N 1
ATOM 1520 C CA . ALA A 1 195 ? -0.265 1.196 -8.126 1.00 97.56 195 ALA A CA 1
ATOM 1521 C C . ALA A 1 195 ? -1.026 2.427 -7.626 1.00 97.56 195 ALA A C 1
ATOM 1523 O O . ALA A 1 195 ? -0.563 3.559 -7.770 1.00 97.56 195 ALA A O 1
ATOM 1524 N N . SER A 1 196 ? -2.201 2.199 -7.050 1.00 98.12 196 SER A N 1
ATOM 1525 C CA . SER A 1 196 ? -3.096 3.232 -6.542 1.00 98.12 196 SER A CA 1
ATOM 1526 C C . SER A 1 196 ? -3.225 3.108 -5.027 1.00 98.12 196 SER A C 1
ATOM 1528 O O . SER A 1 196 ? -3.763 2.126 -4.520 1.00 98.12 196 SER A O 1
ATOM 1530 N N . PHE A 1 197 ? -2.719 4.099 -4.304 1.00 97.69 197 PHE A N 1
ATOM 1531 C CA . PHE A 1 197 ? -2.586 4.107 -2.853 1.00 97.69 197 PHE A CA 1
ATOM 1532 C C . PHE A 1 197 ? -3.643 5.010 -2.228 1.00 97.69 197 PHE A C 1
ATOM 1534 O O . PHE A 1 197 ? -3.669 6.212 -2.499 1.00 97.69 197 PHE A O 1
ATOM 1541 N N . PHE A 1 198 ? -4.470 4.447 -1.351 1.00 97.75 198 PHE A N 1
ATOM 1542 C CA . PHE A 1 198 ? -5.422 5.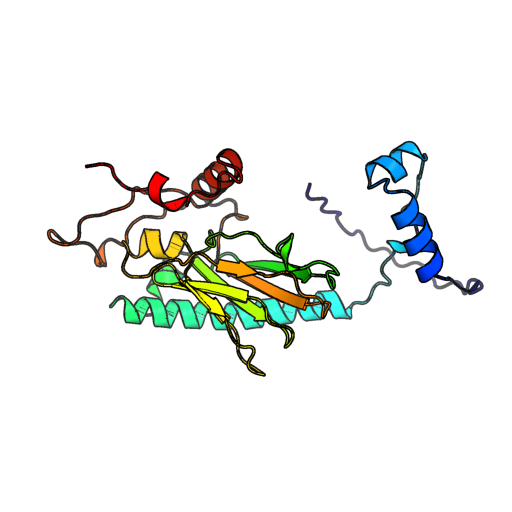208 -0.548 1.00 97.75 198 PHE A CA 1
ATOM 1543 C C . PHE A 1 198 ? -4.701 5.736 0.688 1.00 97.75 198 PHE A C 1
ATOM 1545 O O . PHE A 1 198 ? -4.437 4.989 1.634 1.00 97.75 198 PHE A O 1
ATOM 1552 N N . CYS A 1 199 ? -4.294 7.003 0.652 1.00 93.06 199 CYS A N 1
ATOM 1553 C CA . CYS A 1 199 ? -3.609 7.666 1.756 1.00 93.06 199 CYS A CA 1
ATOM 1554 C C . CYS A 1 199 ? -3.746 9.189 1.663 1.00 93.06 199 CYS A C 1
ATOM 1556 O O . CYS A 1 199 ? -3.783 9.773 0.583 1.00 93.06 199 CYS A O 1
ATOM 1558 N N . THR A 1 200 ? -3.749 9.862 2.812 1.00 89.44 200 THR A N 1
ATOM 1559 C CA . THR A 1 200 ? -3.876 11.327 2.884 1.00 89.44 200 THR A CA 1
ATOM 1560 C C . THR A 1 200 ? -2.524 12.034 3.029 1.00 89.44 200 THR A C 1
ATOM 1562 O O . THR A 1 200 ? -2.476 13.193 3.428 1.00 89.44 200 THR A O 1
ATOM 1565 N N . GLY A 1 201 ? -1.405 11.353 2.746 1.00 81.81 201 GLY A N 1
ATOM 1566 C CA . GLY A 1 201 ? -0.053 11.872 3.010 1.00 81.81 201 GLY A CA 1
ATOM 1567 C C . GLY A 1 201 ? 0.331 13.101 2.185 1.00 81.81 201 GLY A C 1
ATOM 1568 O O . GLY A 1 201 ? 1.207 13.860 2.591 1.00 81.81 201 GLY A O 1
ATOM 1569 N N . MET A 1 202 ? -0.354 13.314 1.060 1.00 77.69 202 MET A N 1
ATOM 1570 C CA . MET A 1 202 ? -0.182 14.477 0.185 1.00 77.69 202 MET A CA 1
ATOM 1571 C C . MET A 1 202 ? -1.150 15.625 0.509 1.00 77.69 202 MET A C 1
ATOM 1573 O O . MET A 1 202 ? -1.042 16.697 -0.081 1.00 77.69 202 MET A O 1
ATOM 1577 N N . LEU A 1 203 ? -2.094 15.415 1.433 1.00 84.88 203 LEU A N 1
ATOM 1578 C CA . LEU A 1 203 ? -3.102 16.404 1.805 1.00 84.88 203 LEU A CA 1
ATOM 1579 C C . LEU A 1 203 ? -2.663 17.182 3.055 1.00 84.88 203 LEU A C 1
ATOM 1581 O O . LEU A 1 203 ? -2.052 16.604 3.958 1.00 84.88 203 LEU A O 1
ATOM 1585 N N . PRO A 1 204 ? -3.000 18.480 3.166 1.00 84.88 204 PRO A N 1
ATOM 1586 C CA . PRO A 1 204 ? -2.705 19.292 4.344 1.00 84.88 204 PRO A CA 1
ATOM 1587 C C . PRO A 1 204 ? -3.682 18.980 5.494 1.00 84.88 204 PRO A C 1
ATOM 1589 O O . PRO A 1 204 ? -4.423 19.844 5.950 1.00 84.88 204 PRO A O 1
ATOM 1592 N N . THR A 1 205 ? -3.700 17.730 5.959 1.00 86.88 205 THR A N 1
ATOM 1593 C CA . THR A 1 205 ? -4.545 17.270 7.069 1.00 86.88 205 THR A CA 1
ATOM 1594 C C . THR A 1 205 ? -3.751 17.133 8.367 1.00 86.88 205 THR A C 1
ATOM 1596 O O . THR A 1 205 ? -2.592 16.714 8.374 1.00 86.88 205 THR A O 1
ATOM 1599 N N . THR A 1 206 ? -4.391 17.471 9.485 1.00 90.56 206 THR A N 1
ATOM 1600 C CA . THR A 1 206 ? -3.885 17.261 10.852 1.00 90.56 206 THR A CA 1
ATOM 1601 C C . THR A 1 206 ? -4.577 16.091 11.552 1.00 90.56 206 THR A C 1
ATOM 1603 O O . THR A 1 206 ? -4.422 15.917 12.762 1.00 90.56 206 THR A O 1
ATOM 1606 N N . LYS A 1 207 ? -5.343 15.275 10.811 1.00 94.50 207 LYS A N 1
ATOM 1607 C CA . LYS A 1 207 ? -6.076 14.139 11.371 1.00 94.50 207 LYS A CA 1
ATOM 1608 C C . LYS A 1 207 ? -5.133 13.150 12.048 1.00 94.50 207 LYS A C 1
ATOM 1610 O O . LYS A 1 207 ? -4.142 12.703 11.465 1.00 94.50 207 LYS A O 1
ATOM 1615 N N . LEU A 1 208 ? -5.483 12.801 13.282 1.00 96.31 208 LEU A N 1
ATOM 1616 C CA . LEU A 1 208 ? -4.804 11.777 14.059 1.00 96.31 208 LEU A CA 1
ATOM 1617 C C . LEU A 1 208 ? -5.444 10.421 13.787 1.00 96.31 208 LEU A C 1
ATOM 1619 O O . LEU A 1 208 ? -6.639 10.228 14.004 1.00 96.31 208 LEU A O 1
ATOM 1623 N N . TYR A 1 209 ? -4.616 9.476 13.365 1.00 97.50 209 TYR A N 1
ATOM 1624 C CA . TYR A 1 209 ? -4.969 8.078 13.200 1.00 97.50 209 TYR A CA 1
ATOM 1625 C C . TYR A 1 209 ? -4.389 7.269 14.353 1.00 97.50 209 TYR A C 1
ATOM 1627 O O . TYR A 1 209 ? -3.234 7.440 14.738 1.00 97.50 209 TYR A O 1
ATOM 1635 N N . GLY A 1 210 ? -5.204 6.384 14.910 1.00 97.69 210 GLY A N 1
ATOM 1636 C CA . GLY A 1 210 ? -4.834 5.439 15.955 1.00 97.69 210 GLY A CA 1
ATOM 1637 C C . GLY A 1 210 ? -5.797 4.258 15.959 1.00 97.69 210 GLY A C 1
ATOM 1638 O O . GLY A 1 210 ? -6.737 4.255 15.161 1.00 97.69 210 GLY A O 1
ATOM 1639 N N . PRO A 1 211 ? -5.586 3.277 16.850 1.00 98.50 211 PRO A N 1
ATOM 1640 C CA . PRO A 1 211 ? -6.502 2.156 17.010 1.00 98.50 211 PRO A CA 1
ATOM 1641 C C . PRO A 1 211 ? -7.963 2.615 17.146 1.00 98.50 211 PRO A C 1
ATOM 1643 O O . PRO A 1 211 ? -8.273 3.454 17.996 1.00 98.50 211 PRO A O 1
ATOM 1646 N N . ILE A 1 212 ? -8.844 2.078 16.298 1.00 98.50 212 ILE A N 1
ATOM 1647 C CA . ILE A 1 212 ? -10.288 2.342 16.306 1.00 98.50 212 ILE A CA 1
ATOM 1648 C C . ILE A 1 212 ? -10.840 1.918 17.664 1.00 98.50 212 ILE A C 1
ATOM 1650 O O . ILE A 1 212 ? -10.634 0.781 18.091 1.00 98.50 212 ILE A O 1
ATOM 1654 N N . LYS A 1 213 ? -11.533 2.833 18.346 1.00 97.75 213 LYS A N 1
ATOM 1655 C CA . LYS A 1 213 ? -11.944 2.661 19.747 1.00 97.75 213 LYS A CA 1
ATOM 1656 C C . LYS A 1 213 ? -12.891 1.477 19.923 1.00 97.75 213 LYS A C 1
ATOM 1658 O O . LYS A 1 213 ? -12.773 0.747 20.897 1.00 97.75 213 LYS A O 1
ATOM 1663 N N . GLU A 1 214 ? -13.773 1.265 18.957 1.00 98.06 214 GLU A N 1
ATOM 1664 C CA . GLU A 1 214 ? -14.747 0.177 18.905 1.00 98.06 214 GLU A CA 1
ATOM 1665 C C . GLU A 1 214 ? -14.098 -1.211 18.793 1.00 98.06 214 GLU A C 1
ATOM 1667 O O . GLU A 1 214 ? -14.745 -2.211 19.087 1.00 98.06 214 GLU A O 1
ATOM 1672 N N . LEU A 1 215 ? -12.821 -1.287 18.397 1.00 97.94 215 LEU A N 1
ATOM 1673 C CA . LEU A 1 215 ? -12.057 -2.538 18.324 1.00 97.94 215 LEU A CA 1
ATOM 1674 C C . LEU A 1 215 ? -11.244 -2.824 19.596 1.00 97.94 215 LEU A C 1
ATOM 1676 O O . LEU A 1 215 ? -10.572 -3.858 19.670 1.00 97.94 215 LEU A O 1
ATOM 1680 N N . LEU A 1 216 ? -11.247 -1.904 20.564 1.00 98.06 216 LEU A N 1
ATOM 1681 C CA . LEU A 1 216 ? -10.479 -2.017 21.799 1.00 98.06 216 LEU A CA 1
ATOM 1682 C C . LEU A 1 216 ? -11.314 -2.649 22.913 1.00 98.06 216 LEU A C 1
ATOM 1684 O O . LEU A 1 216 ? -12.514 -2.417 23.033 1.00 98.06 216 LEU A O 1
ATOM 1688 N N . SER A 1 217 ? -10.643 -3.420 23.758 1.00 97.06 217 SER A N 1
ATOM 1689 C CA . SER A 1 217 ? -11.196 -4.012 24.977 1.00 97.06 217 SER A CA 1
ATOM 1690 C C . SER A 1 217 ? -10.081 -4.198 26.008 1.00 97.06 217 SER A C 1
ATOM 1692 O O . SER A 1 217 ? -8.914 -3.944 25.701 1.00 97.06 217 SER A O 1
ATOM 1694 N N . GLU A 1 218 ? -10.411 -4.659 27.217 1.00 95.88 218 GLU A N 1
ATOM 1695 C CA . GLU A 1 218 ? -9.399 -5.026 28.223 1.00 95.88 218 GLU A CA 1
ATOM 1696 C C . GLU A 1 218 ? -8.435 -6.105 27.695 1.00 95.88 218 GLU A C 1
ATOM 1698 O O . GLU A 1 218 ? -7.225 -5.991 27.877 1.00 95.88 218 GLU A O 1
ATOM 1703 N N . ASP A 1 219 ? -8.953 -7.080 26.940 1.00 95.69 219 ASP A N 1
ATOM 1704 C CA . ASP A 1 219 ? -8.163 -8.155 26.319 1.00 95.69 219 ASP A CA 1
ATOM 1705 C C . ASP A 1 219 ? -7.472 -7.742 25.003 1.00 95.69 219 ASP A C 1
ATOM 1707 O O . ASP A 1 219 ? -6.583 -8.439 24.507 1.00 95.69 219 ASP A O 1
ATOM 1711 N N . ASN A 1 220 ? -7.866 -6.613 24.407 1.00 95.44 220 ASN A N 1
ATOM 1712 C CA . ASN A 1 220 ? -7.258 -6.060 23.194 1.00 95.44 220 ASN A CA 1
ATOM 1713 C C . ASN A 1 220 ? -6.950 -4.563 23.373 1.00 95.44 220 ASN A C 1
ATOM 1715 O O . ASN A 1 220 ? -7.575 -3.722 22.713 1.00 95.44 220 ASN A O 1
ATOM 1719 N N . PRO A 1 221 ? -5.985 -4.212 24.245 1.00 97.00 221 PRO A N 1
ATOM 1720 C CA . PRO A 1 221 ? -5.597 -2.826 24.465 1.00 97.00 221 PRO A CA 1
ATOM 1721 C C . PRO A 1 221 ? -4.963 -2.220 23.199 1.00 97.00 221 PRO A C 1
ATOM 1723 O O . PRO A 1 221 ? -4.542 -2.946 22.285 1.00 97.00 221 PRO A O 1
ATOM 1726 N N . PRO A 1 222 ? -4.871 -0.882 23.107 1.00 97.88 222 PRO A N 1
ATOM 1727 C CA . PRO A 1 222 ? -4.221 -0.230 21.978 1.00 97.88 222 PRO A CA 1
ATOM 1728 C C . PRO A 1 222 ? -2.750 -0.657 21.884 1.00 97.88 222 PRO A C 1
ATOM 1730 O O . PRO A 1 222 ? -1.984 -0.522 22.835 1.00 97.88 222 PRO A O 1
ATOM 1733 N N . LYS A 1 223 ? -2.340 -1.152 20.714 1.00 97.81 223 LYS A N 1
ATOM 1734 C CA . LYS A 1 223 ? -0.956 -1.577 20.429 1.00 97.81 223 LYS A CA 1
ATOM 1735 C C . LYS A 1 223 ? -0.123 -0.458 19.818 1.00 97.81 223 LYS A C 1
ATOM 1737 O O . LYS A 1 223 ? 1.104 -0.531 19.822 1.00 97.81 223 LYS A O 1
ATOM 1742 N N . TYR A 1 224 ? -0.784 0.567 19.288 1.00 97.94 224 TYR A N 1
ATOM 1743 C CA . TYR A 1 224 ? -0.176 1.668 18.555 1.00 97.94 224 TYR A CA 1
ATOM 1744 C C . TYR A 1 224 ? -0.561 3.011 19.161 1.00 97.94 224 TYR A C 1
ATOM 1746 O O . TYR A 1 224 ? -1.697 3.206 19.594 1.00 97.94 224 TYR A O 1
ATOM 1754 N N . ARG A 1 225 ? 0.383 3.955 19.158 1.00 96.94 225 ARG A N 1
ATOM 1755 C CA . ARG A 1 225 ? 0.105 5.352 19.499 1.00 96.94 225 ARG A CA 1
ATOM 1756 C C . ARG A 1 225 ? -0.541 6.068 18.317 1.00 96.94 225 ARG A C 1
ATOM 1758 O O . ARG A 1 225 ? -0.345 5.678 17.167 1.00 96.94 225 ARG A O 1
ATOM 1765 N N . GLN A 1 226 ? -1.258 7.147 18.607 1.00 97.06 226 GLN A N 1
ATOM 1766 C CA . GLN A 1 226 ? -1.796 8.011 17.562 1.00 97.06 226 GLN A CA 1
ATOM 1767 C C . GLN A 1 226 ? -0.675 8.719 16.789 1.00 97.06 226 GLN A C 1
ATOM 1769 O O . GLN A 1 226 ? 0.366 9.068 17.351 1.00 97.06 226 GLN A O 1
ATOM 1774 N N . THR A 1 227 ? -0.892 8.940 15.497 1.00 96.06 227 THR A N 1
ATOM 1775 C CA . THR A 1 227 ? 0.018 9.680 14.620 1.00 96.06 227 THR A CA 1
ATOM 1776 C C . THR A 1 227 ? -0.749 10.334 13.476 1.00 96.06 227 THR A C 1
ATOM 1778 O O . THR A 1 227 ? -1.846 9.898 13.130 1.00 96.06 227 THR A O 1
ATOM 1781 N N . THR A 1 228 ? -0.191 11.381 12.875 1.00 95.06 228 THR A N 1
ATOM 1782 C CA . THR A 1 228 ? -0.696 11.885 11.595 1.00 95.06 228 THR A CA 1
ATOM 1783 C C . THR A 1 228 ? -0.064 11.098 10.444 1.00 95.06 228 THR A C 1
ATOM 1785 O O . THR A 1 228 ? 1.053 10.589 10.565 1.00 95.06 228 THR A O 1
ATOM 1788 N N . VAL A 1 229 ? -0.729 11.034 9.285 1.00 93.44 229 VAL A N 1
ATOM 1789 C CA . VAL A 1 229 ? -0.111 10.434 8.082 1.00 93.44 229 VAL A CA 1
ATOM 1790 C C . VAL A 1 229 ? 1.158 11.197 7.688 1.00 93.44 229 VAL A C 1
ATOM 1792 O O . VAL A 1 229 ? 2.142 10.593 7.265 1.00 93.44 229 VAL A O 1
ATOM 1795 N N . ARG A 1 230 ? 1.179 12.519 7.898 1.00 91.62 230 ARG A N 1
ATOM 1796 C CA . ARG A 1 230 ? 2.359 13.356 7.659 1.00 91.62 230 ARG A CA 1
ATOM 1797 C C . ARG A 1 230 ? 3.548 12.930 8.519 1.00 91.62 230 ARG A C 1
ATOM 1799 O O . ARG A 1 230 ? 4.643 12.785 7.984 1.00 91.62 230 ARG A O 1
ATOM 1806 N N . ASP A 1 231 ? 3.344 12.709 9.815 1.00 92.44 231 ASP A N 1
ATOM 1807 C CA . ASP A 1 231 ? 4.412 12.270 10.721 1.00 92.44 231 ASP A CA 1
ATOM 1808 C C . ASP A 1 231 ? 4.880 10.852 10.388 1.00 92.44 231 ASP A C 1
ATOM 1810 O O . ASP A 1 231 ? 6.082 10.576 10.425 1.00 92.44 231 ASP A O 1
ATOM 1814 N N . TYR A 1 232 ? 3.953 9.970 9.995 1.00 93.50 232 TYR A N 1
ATOM 1815 C CA . TYR A 1 232 ? 4.281 8.631 9.507 1.00 93.50 232 TYR A CA 1
ATOM 1816 C C . TYR A 1 232 ? 5.222 8.687 8.298 1.00 93.50 232 TYR A C 1
ATOM 1818 O O . TYR A 1 232 ? 6.302 8.091 8.308 1.00 93.50 232 TYR A O 1
ATOM 1826 N N . VAL A 1 233 ? 4.842 9.454 7.272 1.00 90.06 233 VAL A N 1
ATOM 1827 C CA . VAL A 1 233 ? 5.621 9.631 6.039 1.00 90.06 233 VAL A CA 1
ATOM 1828 C C . VAL A 1 233 ? 6.952 10.336 6.319 1.00 90.06 233 VAL A C 1
ATOM 1830 O O . VAL A 1 233 ? 7.988 9.932 5.792 1.00 90.06 233 VAL A O 1
ATOM 1833 N N . ALA A 1 234 ? 6.966 11.350 7.187 1.00 90.19 234 ALA A N 1
ATOM 1834 C CA . ALA A 1 234 ? 8.191 12.041 7.582 1.00 90.19 234 ALA A CA 1
ATOM 1835 C C . ALA A 1 234 ? 9.179 11.097 8.284 1.00 90.19 234 ALA A C 1
ATOM 1837 O O . ALA A 1 234 ? 10.377 11.128 7.995 1.00 90.19 234 ALA A O 1
ATOM 1838 N N . TYR A 1 235 ? 8.690 10.225 9.170 1.00 90.69 235 TYR A N 1
ATOM 1839 C CA . TYR A 1 235 ? 9.526 9.222 9.819 1.00 90.69 235 TYR A CA 1
ATOM 1840 C C . TYR A 1 235 ? 10.048 8.178 8.824 1.00 90.69 235 TYR A C 1
ATOM 1842 O O . TYR A 1 235 ? 11.240 7.877 8.858 1.00 90.69 235 TYR A O 1
ATOM 1850 N N . LEU A 1 236 ? 9.207 7.679 7.908 1.00 87.69 236 LEU A N 1
ATOM 1851 C CA . LEU A 1 236 ? 9.626 6.777 6.826 1.00 87.69 236 LEU A CA 1
ATOM 1852 C C . LEU A 1 236 ? 10.789 7.378 6.017 1.00 87.69 236 LEU A C 1
ATOM 1854 O O . LEU A 1 236 ? 11.817 6.726 5.843 1.00 87.69 236 LEU A O 1
ATOM 1858 N N . HIS A 1 237 ? 10.671 8.637 5.585 1.00 86.81 237 HIS A N 1
ATOM 1859 C CA . HIS A 1 237 ? 11.736 9.314 4.839 1.00 86.81 237 HIS A CA 1
ATOM 1860 C C . HIS A 1 237 ? 13.002 9.530 5.674 1.00 86.81 237 HIS A C 1
ATOM 1862 O O . HIS A 1 237 ? 14.106 9.333 5.171 1.00 86.81 237 HIS A O 1
ATOM 1868 N N . LYS A 1 238 ? 12.860 9.907 6.952 1.00 87.50 238 LYS A N 1
ATOM 1869 C CA . LYS A 1 238 ? 13.997 10.109 7.864 1.00 87.50 238 LYS A CA 1
ATOM 1870 C C . LYS A 1 238 ? 14.755 8.811 8.138 1.00 87.50 238 LYS A C 1
ATOM 1872 O O . LYS A 1 238 ? 15.974 8.836 8.274 1.00 87.50 238 LYS A O 1
ATOM 1877 N N . LYS A 1 239 ? 14.033 7.700 8.269 1.00 84.56 239 LYS A N 1
ATOM 1878 C CA . LYS A 1 239 ? 14.599 6.378 8.533 1.00 84.56 239 LYS A CA 1
ATOM 1879 C C . LYS A 1 239 ? 15.445 5.874 7.361 1.00 84.56 239 LYS A C 1
ATOM 1881 O O . LYS A 1 239 ? 16.470 5.236 7.583 1.00 84.56 239 LYS A O 1
ATOM 1886 N N . GLY A 1 240 ? 15.038 6.191 6.132 1.00 75.81 240 GLY A N 1
ATOM 1887 C CA . GLY A 1 240 ? 15.722 5.740 4.925 1.00 75.81 240 GLY A CA 1
ATOM 1888 C C . GLY A 1 240 ? 15.554 4.238 4.669 1.00 75.81 240 GLY A C 1
ATOM 1889 O O . GLY A 1 240 ? 14.651 3.590 5.195 1.00 75.81 240 GLY A O 1
ATOM 1890 N N . LEU A 1 241 ? 16.423 3.682 3.823 1.00 69.25 241 LEU A N 1
ATOM 1891 C CA . LEU A 1 241 ? 16.338 2.304 3.323 1.00 69.25 241 LEU A CA 1
ATOM 1892 C C . LEU A 1 241 ? 17.154 1.315 4.178 1.00 69.25 241 LEU A C 1
ATOM 1894 O O . LEU A 1 241 ? 17.948 0.543 3.649 1.00 69.25 241 LEU A O 1
ATOM 1898 N N . ASP A 1 242 ? 16.978 1.329 5.501 1.00 74.88 242 ASP A N 1
ATOM 1899 C CA . ASP A 1 242 ? 17.699 0.428 6.423 1.00 74.88 242 ASP A CA 1
ATOM 1900 C C . ASP A 1 242 ? 17.164 -1.025 6.426 1.00 74.88 242 ASP A C 1
ATOM 1902 O O . ASP A 1 242 ? 17.707 -1.895 7.102 1.00 74.88 242 ASP A O 1
ATOM 1906 N N . GLY A 1 243 ? 16.086 -1.291 5.677 1.00 72.06 243 GLY A N 1
ATOM 1907 C CA . GLY A 1 243 ? 15.468 -2.610 5.520 1.00 72.06 243 GLY A CA 1
ATOM 1908 C C . GLY A 1 243 ? 14.562 -3.061 6.673 1.00 72.06 243 GLY A C 1
ATOM 1909 O O . GLY A 1 243 ? 13.994 -4.157 6.591 1.00 72.06 243 GLY A O 1
ATOM 1910 N N . ASN A 1 244 ? 14.399 -2.246 7.719 1.00 81.19 244 ASN A N 1
ATOM 1911 C CA . ASN A 1 244 ? 13.520 -2.540 8.847 1.00 81.19 244 ASN A CA 1
ATOM 1912 C C . ASN A 1 244 ? 12.079 -2.049 8.570 1.00 81.19 244 ASN A C 1
ATOM 1914 O O . ASN A 1 244 ? 11.901 -0.990 7.962 1.00 81.19 244 ASN A O 1
ATOM 1918 N N . PRO A 1 245 ? 11.031 -2.696 9.111 1.00 85.44 245 PRO A N 1
ATOM 1919 C CA . PRO A 1 245 ? 9.659 -2.184 9.028 1.00 85.44 245 PRO A CA 1
ATOM 1920 C C . PRO A 1 245 ? 9.475 -0.856 9.780 1.00 85.44 245 PRO A C 1
ATOM 1922 O O . PRO A 1 245 ? 10.113 -0.620 10.811 1.00 85.44 245 PRO A O 1
ATOM 1925 N N . VAL A 1 246 ? 8.616 0.035 9.281 1.00 88.94 246 VAL A N 1
ATOM 1926 C CA . VAL A 1 246 ? 8.342 1.343 9.913 1.00 88.94 246 VAL A CA 1
ATOM 1927 C C . VAL A 1 246 ? 7.392 1.211 11.099 1.00 88.94 246 VAL A C 1
ATOM 1929 O O . VAL A 1 246 ? 7.633 1.782 12.163 1.00 88.94 246 VAL A O 1
ATOM 1932 N N . LEU A 1 247 ? 6.348 0.407 10.929 1.00 91.44 247 LEU A N 1
ATOM 1933 C CA . LEU A 1 247 ? 5.240 0.268 11.863 1.00 91.44 247 LEU A CA 1
ATOM 1934 C C . LEU A 1 247 ? 5.633 -0.016 13.339 1.00 91.44 247 LEU A C 1
ATOM 1936 O O . LEU A 1 247 ? 5.001 0.559 14.229 1.00 91.44 247 LEU A O 1
ATOM 1940 N N . PRO A 1 248 ? 6.689 -0.801 13.663 1.00 92.81 248 PRO A N 1
ATOM 1941 C CA . PRO A 1 248 ? 7.155 -0.983 15.043 1.00 92.81 248 PRO A CA 1
ATOM 1942 C C . PRO A 1 248 ? 7.514 0.312 15.783 1.00 92.81 248 PRO A C 1
ATOM 1944 O O . PRO A 1 248 ? 7.382 0.363 17.003 1.00 92.81 248 PRO A O 1
ATOM 1947 N N . HIS A 1 249 ? 7.926 1.374 15.079 1.00 93.00 249 HIS A N 1
ATOM 1948 C CA . HIS A 1 249 ? 8.221 2.670 15.698 1.00 93.00 249 HIS A CA 1
ATOM 1949 C C . HIS A 1 249 ? 6.998 3.284 16.394 1.00 93.00 249 HIS A C 1
ATOM 1951 O O . HIS A 1 249 ? 7.153 4.002 17.384 1.00 93.00 249 HIS A O 1
ATOM 1957 N N . PHE A 1 250 ? 5.799 2.990 15.887 1.00 94.81 250 PHE A N 1
ATOM 1958 C CA . PHE A 1 250 ? 4.525 3.515 16.374 1.00 94.81 250 PHE A CA 1
ATOM 1959 C C . PHE A 1 250 ? 3.861 2.613 17.417 1.00 94.81 250 PHE A C 1
ATOM 1961 O O . PHE A 1 250 ? 2.803 2.970 17.932 1.00 94.81 250 PHE A O 1
ATOM 1968 N N . LYS A 1 251 ? 4.464 1.469 17.768 1.00 95.75 251 LYS A N 1
ATOM 1969 C CA . LYS A 1 251 ? 3.951 0.636 18.857 1.00 95.75 251 LYS A CA 1
ATOM 1970 C C . LYS A 1 251 ? 4.112 1.335 20.207 1.00 95.75 251 LYS A C 1
ATOM 1972 O O . LYS A 1 251 ? 5.105 2.029 20.446 1.00 95.75 251 LYS A O 1
ATOM 1977 N N . ILE A 1 252 ? 3.133 1.148 21.086 1.00 95.06 252 ILE A N 1
ATOM 1978 C CA . ILE A 1 252 ? 3.242 1.538 22.494 1.00 95.06 252 ILE A CA 1
ATOM 1979 C C . ILE A 1 252 ? 4.231 0.566 23.145 1.00 95.06 252 ILE A C 1
ATOM 1981 O O . ILE A 1 252 ? 4.135 -0.646 22.956 1.00 95.06 252 ILE A O 1
ATOM 1985 N N . ARG A 1 253 ? 5.242 1.103 23.834 1.00 81.25 253 ARG A N 1
ATOM 1986 C CA . ARG A 1 253 ? 6.167 0.290 24.627 1.00 81.25 253 ARG A CA 1
ATOM 1987 C C . ARG A 1 253 ? 5.506 0.052 25.980 1.00 81.25 253 ARG A C 1
ATOM 1989 O O . ARG A 1 253 ? 5.171 1.032 26.641 1.00 81.25 253 ARG A O 1
ATOM 1996 N N . ASN A 1 254 ? 5.311 -1.216 26.326 1.00 57.19 254 ASN A N 1
ATOM 1997 C CA . ASN A 1 254 ? 4.953 -1.630 27.681 1.00 57.19 254 ASN A CA 1
ATOM 1998 C C . ASN A 1 254 ? 6.202 -1.660 28.559 1.00 57.19 254 ASN A C 1
ATOM 2000 O O . ASN A 1 254 ? 7.280 -1.994 28.009 1.00 57.19 254 ASN A O 1
#

Radius of gyration: 22.29 Å; chains: 1; bounding box: 46×49×71 Å

pLDDT: mean 85.46, std 18.6, range [19.44, 98.75]

Secondary structure (DSSP, 8-state):
---PPPPPP--------------HHHHHHHHHHH---HHHHHHTT--S--GGG-----HHHHHHHHHHHHHHHHHHHHHHHHHHHHTTS-TTHHHHTTTTS-EEEEEEEE---S-GGG-EEEEEE--SSSEEEEEE-TT--EEEEETTEEEE----TT--EEEE-HHHHHHTTTSS----EEEE--SS--EEEEEEEE--TTS---PEE---GGG--SSS---B--EEHHHHHHHHHHH-SSSS-SGGGGBPP-

Foldseek 3Di:
DDDDDDDDDDDDDDDDDDCPPDDLVVVVVVVVVVVCPPVNCVVVVPPDDPCNPDDDPPVVVVVVVVVVVVVVLVVVLQVQLVVCVVLVHHSCVCVVLPLSVDKDKDKAWAFADPCLVVDFSWDWAWALFQKKKKDWDQVFQKWWQDPNDTDTDGDDPPDIDMFGGLLNCFQQLNPDDTIIMGGTHHNDDGIIMMMMGRHCLVPPDPRWGGHHPVSDDPVRHTQFDIDHSVVLVVQDVVVPPPVDYSNVVGTDDD